Protein AF-A0A099T3E1-F1 (afdb_monomer)

Secondary structure (DSSP, 8-state):
-HHHHHHHHHHHHHHHHHHHHHHHHHSSEEHHHHHHHHHHHSTT-TT-SHHHHHHHHHHHHHTTSEEEEEHHHHGGGT-----TT-EEEEETTHHHHHHHHHHHHTTTTSS-HHHHHHHHHHHHHTTTT----HHHHHHHHHGGG-S-HHHHHHHHHHHHIIIIIT----S-HHHHHHHHHHHHHHS-S--STT--HHHHHHHHHHHTT-THHHHHHHHHHHH-S-GGGGHHHHSSTTTHHHHHHTHHHHHHHHHHHHHTT-HHHHHHHHHHHHHHHHHHHHHHHS--------

pLDDT: mean 88.58, std 13.16, range [30.31, 98.56]

Sequence (294 aa):
MSTKKSIRKEEIIEFDNEVVDYVSEKGFVRKGKLIDYLYETHPKDSGYSKPNVEKKISKLIQRGILTTLKFEELEAYGIEETDRRSSYILPKDFSGIKNHIDFIFEGLETDNINMQKRVLDEINLYKTKYSLTPNQLDVLIQFLNSKDDELTVNILRVIYRHLINKNIKPKNEKEFLDKLRRLLKEYPHPVEKGSPIRSYIIWLLGFYNDEAVIDRLIEDAKDLDLLISVFDDYSYEFTAKLIEDHRTELFGLENELIAEGKLQNSGLIAEIRKKALTNLEKTKEDGSWSYRPE

Mean predicted aligned error: 6.74 Å

Structure (mmCIF, N/CA/C/O backbone):
data_AF-A0A099T3E1-F1
#
_entry.id   AF-A0A099T3E1-F1
#
loop_
_atom_site.group_PDB
_atom_site.id
_atom_site.type_symbol
_atom_site.label_atom_id
_atom_site.label_alt_id
_atom_site.label_comp_id
_atom_site.label_asym_id
_atom_site.label_entity_id
_atom_site.label_seq_id
_atom_site.pdbx_PDB_ins_code
_atom_site.Cartn_x
_atom_site.Cartn_y
_atom_site.Cartn_z
_atom_site.occupancy
_atom_site.B_iso_or_equiv
_atom_site.auth_seq_id
_atom_site.auth_comp_id
_atom_site.auth_asym_id
_atom_site.auth_atom_id
_atom_site.pdbx_PDB_model_num
ATOM 1 N N . MET A 1 1 ? -0.165 9.580 50.575 1.00 51.03 1 MET A N 1
ATOM 2 C CA . MET A 1 1 ? -1.381 9.177 49.821 1.00 51.03 1 MET A CA 1
ATOM 3 C C . MET A 1 1 ? -1.590 9.938 48.503 1.00 51.03 1 MET A C 1
ATOM 5 O O . MET A 1 1 ? -2.243 9.383 47.631 1.00 51.03 1 MET A O 1
ATOM 9 N N . SER A 1 2 ? -1.021 11.140 48.309 1.00 56.22 2 SER A N 1
ATOM 10 C CA . SER A 1 2 ? -1.181 11.933 47.070 1.00 56.22 2 SER A CA 1
ATOM 11 C C . SER A 1 2 ? -0.424 11.363 45.851 1.00 56.22 2 SER A C 1
ATOM 13 O O . SER A 1 2 ? -0.979 11.247 44.763 1.00 56.22 2 SER A O 1
ATOM 15 N N . THR A 1 3 ? 0.804 10.872 46.047 1.00 52.16 3 THR A N 1
ATOM 16 C CA . THR A 1 3 ? 1.712 10.448 44.961 1.00 52.16 3 THR A CA 1
ATOM 17 C C . THR A 1 3 ? 1.227 9.214 44.190 1.00 52.16 3 THR A C 1
ATOM 19 O O . THR A 1 3 ? 1.222 9.215 42.966 1.00 52.16 3 THR A O 1
ATOM 22 N N . LYS A 1 4 ? 0.702 8.187 44.881 1.00 53.53 4 LYS A N 1
ATOM 23 C CA . LYS A 1 4 ? 0.139 6.982 44.230 1.00 53.53 4 LYS A CA 1
ATOM 24 C C . LYS A 1 4 ? -1.103 7.275 43.380 1.00 53.53 4 LYS A C 1
ATOM 26 O O . LYS A 1 4 ? -1.401 6.525 42.458 1.00 53.53 4 LYS A O 1
ATOM 31 N N . LYS A 1 5 ? -1.851 8.337 43.702 1.00 54.78 5 LYS A N 1
ATOM 32 C CA . LYS A 1 5 ? -3.045 8.737 42.947 1.00 54.78 5 LYS A CA 1
ATOM 33 C C . LYS A 1 5 ? -2.675 9.513 41.676 1.00 54.78 5 LYS A C 1
ATOM 35 O O . LYS A 1 5 ? -3.404 9.393 40.700 1.00 54.78 5 LYS A O 1
ATOM 40 N N . SER A 1 6 ? -1.558 10.251 41.691 1.00 56.66 6 SER A N 1
ATOM 41 C CA . SER A 1 6 ? -1.004 10.932 40.507 1.00 56.66 6 SER A CA 1
ATOM 42 C C . SER A 1 6 ? -0.449 9.928 39.499 1.00 56.66 6 SER A C 1
ATOM 44 O O . SER A 1 6 ? -0.925 9.896 38.372 1.00 56.66 6 SER A O 1
ATOM 46 N N . ILE A 1 7 ? 0.424 9.018 39.952 1.00 62.78 7 ILE A N 1
ATOM 47 C CA . ILE A 1 7 ? 1.056 7.987 39.105 1.00 62.78 7 ILE A CA 1
ATOM 48 C C . ILE A 1 7 ? -0.006 7.125 38.410 1.00 62.78 7 ILE A C 1
ATOM 50 O O . ILE A 1 7 ? -0.013 6.975 37.197 1.00 62.78 7 ILE A O 1
ATOM 54 N N . ARG A 1 8 ? -1.012 6.657 39.162 1.00 65.06 8 ARG A N 1
ATOM 55 C CA . ARG A 1 8 ? -2.106 5.853 38.597 1.00 65.06 8 ARG A CA 1
ATOM 56 C C . ARG A 1 8 ? -2.975 6.624 37.596 1.00 65.06 8 ARG A C 1
ATOM 58 O O . ARG A 1 8 ? -3.653 6.007 36.785 1.00 65.06 8 ARG A O 1
ATOM 65 N N . LYS A 1 9 ? -3.046 7.955 37.696 1.00 57.12 9 LYS A N 1
ATOM 66 C CA . LYS A 1 9 ? -3.799 8.790 36.751 1.00 57.12 9 LYS A CA 1
ATOM 67 C C . LYS A 1 9 ? -3.004 8.986 35.459 1.00 57.12 9 LYS A C 1
ATOM 69 O O . LYS A 1 9 ? -3.609 8.930 34.397 1.00 57.12 9 LYS A O 1
ATOM 74 N N . GLU A 1 10 ? -1.690 9.169 35.561 1.00 64.94 10 GLU A N 1
ATOM 75 C CA . GLU A 1 10 ? -0.767 9.246 34.421 1.00 64.94 10 GLU A CA 1
ATOM 76 C C . GLU A 1 10 ? -0.754 7.933 33.624 1.00 64.94 10 GLU A C 1
ATOM 78 O O . GLU A 1 10 ? -1.049 7.969 32.436 1.00 64.94 10 GLU A O 1
ATOM 83 N N . GLU A 1 11 ? -0.608 6.776 34.281 1.00 70.00 11 GLU A N 1
ATOM 84 C CA . GLU A 1 11 ? -0.666 5.446 33.633 1.00 70.00 11 GLU A CA 1
ATOM 85 C C . GLU A 1 11 ? -1.998 5.175 32.900 1.00 70.00 11 GLU A C 1
ATOM 87 O O . GLU A 1 11 ? -2.062 4.420 31.930 1.00 70.00 11 GLU A O 1
ATOM 92 N N . ILE A 1 12 ? -3.108 5.746 33.386 1.00 70.69 12 ILE A N 1
ATOM 93 C CA . ILE A 1 12 ? -4.415 5.628 32.720 1.00 70.69 12 ILE A CA 1
ATOM 94 C C . ILE A 1 12 ? -4.463 6.511 31.473 1.00 70.69 12 ILE A C 1
ATOM 96 O O . ILE A 1 12 ? -4.990 6.074 30.456 1.00 70.69 12 ILE A O 1
ATOM 100 N N . ILE A 1 13 ? -3.943 7.737 31.556 1.00 71.94 13 ILE A N 1
ATOM 101 C CA . ILE A 1 13 ? -3.901 8.666 30.420 1.00 71.94 13 ILE A CA 1
ATOM 102 C C . ILE A 1 13 ? -3.000 8.106 29.317 1.00 71.94 13 ILE A C 1
ATOM 104 O O . ILE A 1 13 ? -3.366 8.178 28.150 1.00 71.94 13 ILE A O 1
ATOM 108 N N . GLU A 1 14 ? -1.871 7.506 29.686 1.00 84.12 14 GLU A N 1
ATOM 109 C CA . GLU A 1 14 ? -0.942 6.877 28.749 1.00 84.12 14 GLU A CA 1
ATOM 110 C C . GLU A 1 14 ? -1.593 5.708 27.997 1.00 84.12 14 GLU A C 1
ATOM 112 O O . GLU A 1 14 ? -1.626 5.728 26.771 1.00 84.12 14 GLU A O 1
ATOM 117 N N . PHE A 1 15 ? -2.234 4.772 28.713 1.00 87.31 15 PHE A N 1
ATOM 118 C CA . PHE A 1 15 ? -2.980 3.675 28.083 1.00 87.31 15 PHE A CA 1
ATOM 119 C C . PHE A 1 15 ? -4.112 4.179 27.178 1.00 87.31 15 PHE A C 1
ATOM 121 O O . PHE A 1 15 ? -4.309 3.675 26.076 1.00 87.31 15 PHE A O 1
ATOM 128 N N . ASP A 1 16 ? -4.907 5.141 27.659 1.00 89.69 16 ASP A N 1
ATOM 129 C CA . ASP A 1 16 ? -6.040 5.666 26.897 1.00 89.69 16 ASP A CA 1
ATOM 130 C C . ASP A 1 16 ? -5.562 6.300 25.578 1.00 89.69 16 ASP A C 1
ATOM 132 O O . ASP A 1 16 ? -6.172 6.054 24.536 1.00 89.69 16 ASP A O 1
ATOM 136 N N . ASN A 1 17 ? -4.471 7.075 25.619 1.00 88.88 17 ASN A N 1
ATOM 137 C CA . ASN A 1 17 ? -3.879 7.704 24.439 1.00 88.88 17 ASN A CA 1
ATOM 138 C C . ASN A 1 17 ? -3.310 6.660 23.475 1.00 88.88 17 ASN A C 1
ATOM 140 O O . ASN A 1 17 ? -3.641 6.700 22.297 1.00 88.88 17 ASN A O 1
ATOM 144 N N . GLU A 1 18 ? -2.543 5.688 23.975 1.00 90.31 18 GLU A N 1
ATOM 145 C CA . GLU A 1 18 ? -1.960 4.614 23.164 1.00 90.31 18 GLU A CA 1
ATOM 146 C C . GLU A 1 18 ? -3.035 3.859 22.366 1.00 90.31 18 GLU A C 1
ATOM 148 O O . GLU A 1 18 ? -2.910 3.663 21.157 1.00 90.31 18 G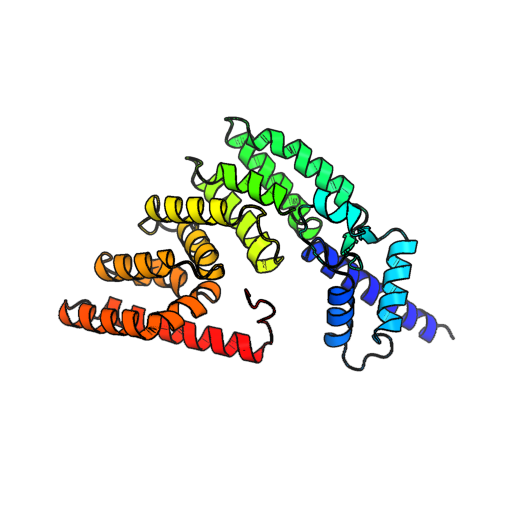LU A O 1
ATOM 153 N N . VAL A 1 19 ? -4.138 3.483 23.023 1.00 90.56 19 VAL A N 1
ATOM 154 C CA . VAL A 1 19 ? -5.246 2.785 22.359 1.00 90.56 19 VAL A CA 1
ATOM 155 C C . VAL A 1 19 ? -5.916 3.667 21.310 1.00 90.56 19 VAL A C 1
ATOM 157 O O . VAL A 1 19 ? -6.244 3.184 20.225 1.00 90.56 19 VAL A O 1
ATOM 160 N N . VAL A 1 20 ? -6.162 4.941 21.626 1.00 89.56 20 VAL A N 1
ATOM 161 C CA . VAL A 1 20 ? -6.807 5.874 20.693 1.00 89.56 20 VAL A CA 1
ATOM 162 C C . VAL A 1 20 ? -5.920 6.132 19.483 1.00 89.56 20 VAL A C 1
ATOM 164 O O . VAL A 1 20 ? -6.431 6.089 18.364 1.00 89.56 20 VAL A O 1
ATOM 167 N N . ASP A 1 21 ? -4.625 6.348 19.686 1.00 87.69 21 ASP A N 1
ATOM 168 C CA . ASP A 1 21 ? -3.662 6.599 18.618 1.00 87.69 21 ASP A CA 1
ATOM 169 C C . ASP A 1 21 ? -3.537 5.371 17.717 1.00 87.69 21 ASP A C 1
ATOM 171 O O . ASP A 1 21 ? -3.723 5.483 16.505 1.00 87.69 21 ASP A O 1
ATOM 175 N N . TYR A 1 22 ? -3.371 4.180 18.303 1.00 89.25 22 TYR A N 1
ATOM 176 C CA . TYR A 1 22 ? -3.298 2.928 17.550 1.00 89.25 22 TYR A CA 1
ATOM 177 C C . TYR A 1 22 ? -4.555 2.690 16.704 1.00 89.25 22 TYR A C 1
ATOM 179 O O . TYR A 1 22 ? -4.481 2.390 15.510 1.00 89.25 22 TYR A O 1
ATOM 187 N N . VAL A 1 23 ? -5.738 2.832 17.309 1.00 90.62 23 VAL A N 1
ATOM 188 C CA . VAL A 1 23 ? -7.010 2.612 16.611 1.00 90.62 23 VAL A CA 1
ATOM 189 C C . VAL A 1 23 ? -7.252 3.691 15.550 1.00 90.62 23 VAL A C 1
ATOM 191 O O . VAL A 1 23 ? -7.749 3.368 14.475 1.00 90.62 23 VAL A O 1
ATOM 194 N N . SER A 1 24 ? -6.879 4.948 15.799 1.00 86.12 24 SER A N 1
ATOM 195 C CA . SER A 1 24 ? -7.033 6.044 14.826 1.00 86.12 24 SER A CA 1
ATOM 196 C C . SER A 1 24 ? -6.079 5.901 13.641 1.00 86.12 24 SER A C 1
ATOM 198 O O . SER A 1 24 ? -6.463 6.159 12.500 1.00 86.12 24 SER A O 1
ATOM 200 N N . GLU A 1 25 ? -4.854 5.438 13.892 1.00 83.81 25 GLU A N 1
ATOM 201 C CA . GLU A 1 25 ? -3.862 5.178 12.856 1.00 83.81 25 GLU A CA 1
ATOM 202 C C . GLU A 1 25 ? -4.285 4.003 11.967 1.00 83.81 25 GLU A C 1
ATOM 204 O O . GLU A 1 25 ? -4.283 4.121 10.739 1.00 83.81 25 GLU A O 1
ATOM 209 N N . LYS A 1 26 ? -4.706 2.886 12.573 1.00 84.75 26 LYS A N 1
ATOM 210 C CA . LYS A 1 26 ? -5.125 1.676 11.848 1.00 84.75 26 LYS A CA 1
ATOM 211 C C . LYS A 1 26 ? -6.553 1.761 11.297 1.00 84.75 26 LYS A C 1
ATOM 213 O O . LYS A 1 26 ? -6.887 1.049 10.359 1.00 84.75 26 LYS A O 1
ATOM 218 N N . GLY A 1 27 ? -7.389 2.673 11.796 1.00 82.69 27 GLY A N 1
ATOM 219 C CA . GLY A 1 27 ? -8.772 2.895 11.358 1.00 82.69 27 GLY A CA 1
ATOM 220 C C . GLY A 1 27 ? -9.798 2.046 12.102 1.00 82.69 27 GLY A C 1
ATOM 221 O O . GLY A 1 27 ? -10.546 2.553 12.936 1.00 82.69 27 GLY A O 1
ATOM 222 N N . PHE A 1 28 ? -9.851 0.754 11.780 1.00 87.50 28 PHE A N 1
ATOM 223 C CA . PHE A 1 28 ? -10.711 -0.221 12.450 1.00 87.50 28 PHE A CA 1
ATOM 224 C C . PHE A 1 28 ? -9.912 -1.487 12.746 1.00 87.50 28 PHE A C 1
ATOM 226 O O . PHE A 1 28 ? -9.241 -2.044 11.881 1.00 87.50 28 PHE A O 1
ATOM 233 N N . VAL A 1 29 ? -9.975 -1.956 13.990 1.00 90.38 29 VAL A N 1
ATOM 234 C CA . VAL A 1 29 ? -9.128 -3.060 14.459 1.00 90.38 29 VAL A CA 1
ATOM 235 C C . VAL A 1 29 ? -9.989 -4.134 15.094 1.00 90.38 29 VAL A C 1
ATOM 237 O O . VAL A 1 29 ? -10.803 -3.844 15.970 1.00 90.38 29 VAL A O 1
ATOM 240 N N . ARG A 1 30 ? -9.781 -5.399 14.711 1.00 92.00 30 ARG A N 1
ATOM 241 C CA . ARG A 1 30 ? -10.410 -6.533 15.398 1.00 92.00 30 ARG A CA 1
ATOM 242 C C . ARG A 1 30 ? -10.010 -6.509 16.874 1.00 92.00 30 ARG A C 1
ATOM 244 O O . ARG A 1 30 ? -8.823 -6.525 17.192 1.00 92.00 30 ARG A O 1
ATOM 251 N N . LYS A 1 31 ? -10.989 -6.526 17.783 1.00 91.81 31 LYS A N 1
ATOM 252 C CA . LYS A 1 31 ? -10.771 -6.379 19.233 1.00 91.81 31 LYS A CA 1
ATOM 253 C C . LYS A 1 31 ? -9.710 -7.340 19.777 1.00 91.81 31 LYS A C 1
ATOM 255 O O . LYS A 1 31 ? -8.883 -6.931 20.583 1.00 91.81 31 LYS A O 1
ATOM 260 N N . GLY A 1 32 ? -9.716 -8.593 19.316 1.00 89.12 32 GLY A N 1
ATOM 261 C CA . GLY A 1 32 ? -8.706 -9.590 19.691 1.00 89.12 32 GLY A CA 1
ATOM 262 C C . GLY A 1 32 ? -7.283 -9.154 19.332 1.00 89.12 32 GLY A C 1
ATOM 263 O O . GLY A 1 32 ? -6.427 -9.137 20.207 1.00 89.12 32 GLY A O 1
ATOM 264 N N . LYS A 1 33 ? -7.067 -8.683 18.094 1.00 90.06 33 LYS A N 1
ATOM 265 C CA . LYS A 1 33 ? -5.757 -8.201 17.629 1.00 90.06 33 LYS A CA 1
ATOM 266 C C . LYS A 1 33 ? -5.263 -6.992 18.422 1.00 90.06 33 LYS A C 1
ATOM 268 O O . LYS A 1 33 ? -4.086 -6.930 18.742 1.00 90.06 33 LYS A O 1
ATOM 273 N N . LEU A 1 34 ? -6.153 -6.061 18.775 1.00 91.50 34 LEU A N 1
ATOM 274 C CA . LEU A 1 34 ? -5.792 -4.926 19.631 1.00 91.50 34 LEU A CA 1
ATOM 275 C C . LEU A 1 34 ? -5.338 -5.389 21.024 1.00 91.50 34 LEU A C 1
ATOM 277 O O . LEU A 1 34 ? -4.365 -4.873 21.561 1.00 91.50 34 LEU A O 1
ATOM 281 N N . ILE A 1 35 ? -6.042 -6.359 21.615 1.00 90.62 35 ILE A N 1
ATOM 282 C CA . ILE A 1 35 ? -5.680 -6.909 22.927 1.00 90.62 35 ILE A CA 1
ATOM 283 C C . ILE A 1 35 ? -4.329 -7.623 22.862 1.00 90.62 35 ILE A C 1
ATOM 285 O O . ILE A 1 35 ? -3.517 -7.442 23.767 1.00 90.62 35 ILE A O 1
ATOM 289 N N . ASP A 1 36 ? -4.105 -8.426 21.822 1.00 89.44 36 ASP A N 1
ATOM 290 C CA . ASP A 1 36 ? -2.849 -9.148 21.626 1.00 89.44 36 ASP A CA 1
ATOM 291 C C . ASP A 1 36 ? -1.683 -8.170 21.422 1.00 89.44 36 ASP A C 1
ATOM 293 O O . ASP A 1 36 ? -0.698 -8.268 22.146 1.00 89.44 36 ASP A O 1
ATOM 297 N N . TYR A 1 37 ? -1.852 -7.148 20.573 1.00 89.88 37 TYR A N 1
ATOM 298 C CA . TYR A 1 37 ? -0.870 -6.075 20.380 1.00 89.88 37 TYR A CA 1
ATOM 299 C C . TYR A 1 37 ? -0.483 -5.396 21.704 1.00 89.88 37 TYR A C 1
ATOM 301 O O . TYR A 1 37 ? 0.689 -5.360 22.061 1.00 89.88 37 TYR A O 1
ATOM 309 N N . LEU A 1 38 ? -1.460 -4.915 22.482 1.00 89.44 38 LEU A N 1
ATOM 310 C CA . LEU A 1 38 ? -1.181 -4.228 23.752 1.00 89.44 38 LEU A CA 1
ATOM 311 C C . LEU A 1 38 ? -0.521 -5.156 24.785 1.00 89.44 38 LEU A C 1
ATOM 313 O O . LEU A 1 38 ? 0.263 -4.704 25.615 1.00 89.44 38 LEU A O 1
ATOM 317 N N . TYR A 1 39 ? -0.850 -6.451 24.766 1.00 85.50 39 TYR A N 1
ATOM 318 C CA . TYR A 1 39 ? -0.234 -7.444 25.648 1.00 85.50 39 TYR A CA 1
ATOM 319 C C . TYR A 1 39 ? 1.227 -7.726 25.267 1.00 85.50 39 TYR A C 1
ATOM 321 O O . TYR A 1 39 ? 2.074 -7.856 26.151 1.00 85.50 39 TYR A O 1
ATOM 329 N N . GLU A 1 40 ? 1.514 -7.823 23.970 1.00 85.88 40 GLU A N 1
ATOM 330 C CA . GLU A 1 40 ? 2.841 -8.128 23.430 1.00 85.88 40 GLU A CA 1
ATOM 331 C C . GLU A 1 40 ? 3.794 -6.929 23.484 1.00 85.88 40 GLU A C 1
ATOM 333 O O . GLU A 1 40 ? 4.975 -7.128 23.766 1.00 85.88 40 GLU A O 1
ATOM 338 N N . THR A 1 41 ? 3.294 -5.703 23.287 1.00 85.44 41 THR A N 1
ATOM 339 C CA . THR A 1 41 ? 4.085 -4.457 23.361 1.00 85.44 41 THR A CA 1
ATOM 340 C C . THR A 1 41 ? 4.501 -4.109 24.794 1.00 85.44 41 THR A C 1
ATOM 342 O O . THR A 1 41 ? 5.563 -3.526 25.005 1.00 85.44 41 THR A O 1
ATOM 345 N N . HIS A 1 42 ? 3.725 -4.537 25.796 1.00 83.75 42 HIS A N 1
ATOM 346 C CA . HIS A 1 42 ? 3.986 -4.273 27.217 1.00 83.75 42 HIS A CA 1
ATOM 347 C C . HIS A 1 42 ? 4.263 -5.556 28.024 1.00 83.75 42 HIS A C 1
ATOM 349 O O . HIS A 1 42 ? 3.583 -5.843 29.026 1.00 83.75 42 HIS A O 1
ATOM 355 N N . PRO A 1 43 ? 5.266 -6.372 27.634 1.00 70.88 43 PRO A N 1
ATOM 356 C CA . PRO A 1 43 ? 5.531 -7.622 28.312 1.00 70.88 43 PRO A CA 1
ATOM 357 C C . PRO A 1 43 ? 6.117 -7.308 29.690 1.00 70.88 43 PRO A C 1
ATOM 359 O O . PRO A 1 43 ? 7.208 -6.755 29.802 1.00 70.88 43 PRO A O 1
ATOM 362 N N . LYS A 1 44 ? 5.419 -7.756 30.743 1.00 71.06 44 LYS A N 1
ATOM 363 C CA . LYS A 1 44 ? 5.769 -7.602 32.175 1.00 71.06 44 LYS A CA 1
ATOM 364 C C . LYS A 1 44 ? 5.289 -6.307 32.843 1.00 71.06 44 LYS A C 1
ATOM 366 O O . LYS A 1 44 ? 5.503 -6.177 34.049 1.00 71.06 44 LYS A O 1
ATOM 371 N N . ASP A 1 45 ? 4.557 -5.432 32.151 1.00 77.00 45 ASP A N 1
ATOM 372 C CA . ASP A 1 45 ? 3.931 -4.283 32.813 1.00 77.00 45 ASP A CA 1
ATOM 373 C C . ASP A 1 45 ? 2.721 -4.707 33.651 1.00 77.00 45 ASP A C 1
ATOM 375 O O . ASP A 1 45 ? 1.760 -5.343 33.189 1.00 77.00 45 ASP A O 1
ATOM 379 N N . SER A 1 46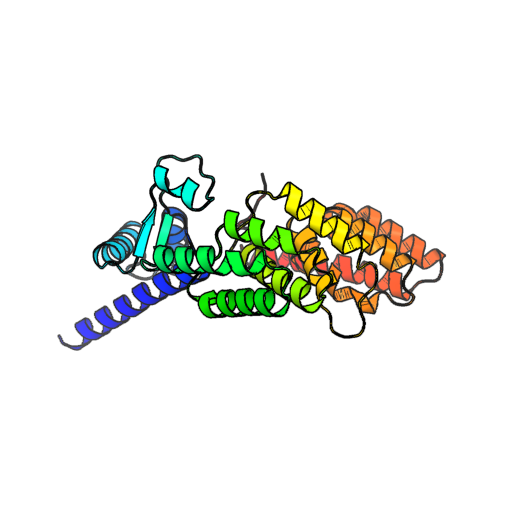 ? 2.749 -4.330 34.932 1.00 67.12 46 SER A N 1
ATOM 380 C CA . SER A 1 46 ? 1.666 -4.610 35.869 1.00 67.12 46 SER A CA 1
ATOM 381 C C . SER A 1 46 ? 0.402 -3.846 35.464 1.00 67.12 46 SER A C 1
ATOM 383 O O . SER A 1 46 ? 0.216 -2.689 35.821 1.00 67.12 46 SER A O 1
ATOM 385 N N . GLY A 1 47 ? -0.491 -4.498 34.719 1.00 73.25 47 GLY A N 1
ATOM 386 C CA . GLY A 1 47 ? -1.738 -3.884 34.247 1.00 73.25 47 GLY A CA 1
ATOM 387 C C . GLY A 1 47 ? -2.116 -4.209 32.805 1.00 73.25 47 GLY A C 1
ATOM 388 O O . GLY A 1 47 ? -3.245 -3.902 32.422 1.00 73.25 47 GLY A O 1
ATOM 389 N N . TYR A 1 48 ? -1.229 -4.870 32.055 1.00 83.94 48 TYR A N 1
ATOM 390 C CA . TYR A 1 48 ? -1.428 -5.229 30.646 1.00 83.94 48 TYR A CA 1
ATOM 391 C C . TYR A 1 48 ? -1.781 -6.708 30.419 1.00 83.94 48 TYR A C 1
ATOM 393 O O . TYR A 1 48 ? -1.716 -7.203 29.304 1.00 83.94 48 TYR A O 1
ATOM 401 N N . SER A 1 49 ? -2.239 -7.440 31.444 1.00 85.31 49 SER A N 1
ATOM 402 C CA . SER A 1 49 ? -2.817 -8.776 31.219 1.00 85.31 49 SER A CA 1
ATOM 403 C C . SER A 1 49 ? -4.074 -8.693 30.340 1.00 85.31 49 SER A C 1
ATOM 405 O O . SER A 1 49 ? -4.848 -7.742 30.470 1.00 85.31 49 SER A O 1
ATOM 407 N N . LYS A 1 50 ? -4.333 -9.713 29.505 1.00 86.81 50 LYS A N 1
ATOM 408 C CA . LYS A 1 50 ? -5.497 -9.736 28.591 1.00 86.81 50 LYS A CA 1
ATOM 409 C C . LYS A 1 50 ? -6.825 -9.311 29.251 1.00 86.81 50 LYS A C 1
ATOM 411 O O . LYS A 1 50 ? -7.476 -8.413 28.716 1.00 86.81 50 LYS A O 1
ATOM 416 N N . PRO A 1 51 ? -7.211 -9.826 30.443 1.00 89.25 51 PRO A N 1
ATOM 417 C CA . PRO A 1 51 ? -8.451 -9.401 31.103 1.00 89.25 51 PRO A CA 1
ATOM 418 C C . PRO A 1 51 ? -8.448 -7.926 31.533 1.00 89.25 51 PRO A C 1
ATOM 420 O O . PRO A 1 51 ? -9.487 -7.264 31.522 1.00 89.25 51 PRO A O 1
ATOM 423 N N . ASN A 1 52 ? -7.289 -7.392 31.930 1.00 88.94 52 ASN A N 1
ATOM 424 C CA . ASN A 1 52 ? -7.165 -5.993 32.329 1.00 88.94 52 ASN A CA 1
ATOM 425 C C . ASN A 1 52 ? -7.240 -5.058 31.120 1.00 88.94 52 ASN A C 1
ATOM 427 O O . ASN A 1 52 ? -7.965 -4.065 31.186 1.00 88.94 52 ASN A O 1
ATOM 431 N N . VAL A 1 53 ? -6.550 -5.394 30.026 1.00 90.56 53 VAL A N 1
ATOM 432 C CA . VAL A 1 53 ? -6.622 -4.660 28.754 1.00 90.56 53 VAL A CA 1
ATOM 433 C C . VAL A 1 53 ? -8.063 -4.625 28.257 1.00 90.56 53 VAL A C 1
ATOM 435 O O . VAL A 1 53 ? -8.608 -3.550 28.015 1.00 90.56 53 VAL A O 1
ATOM 438 N N . GLU A 1 54 ? -8.736 -5.776 28.225 1.00 91.69 54 GLU A N 1
ATOM 439 C CA . GLU A 1 54 ? -10.137 -5.860 27.815 1.00 91.69 54 GLU A CA 1
ATOM 440 C C . GLU A 1 54 ? -11.056 -4.986 28.684 1.00 91.69 54 GLU A C 1
ATOM 442 O O . GLU A 1 54 ? -11.927 -4.273 28.172 1.00 91.69 54 GLU A O 1
ATOM 447 N N . LYS A 1 55 ? -10.843 -4.983 30.005 1.00 91.12 55 LYS A N 1
ATOM 448 C CA . LYS A 1 55 ? -11.596 -4.131 30.930 1.00 91.12 55 LYS A CA 1
ATOM 449 C C . LYS A 1 55 ? -11.333 -2.643 30.691 1.00 91.12 55 LYS A C 1
ATOM 451 O O . LYS A 1 55 ? -12.267 -1.849 30.801 1.00 91.12 55 LYS A O 1
ATOM 456 N N . LYS A 1 56 ? -10.092 -2.243 30.397 1.00 92.56 56 LYS A N 1
ATOM 457 C CA . LYS A 1 56 ? -9.748 -0.845 30.092 1.00 92.56 56 LYS A CA 1
ATOM 458 C C . LYS A 1 56 ? -10.356 -0.400 28.754 1.00 92.56 56 LYS A C 1
ATOM 460 O O . LYS A 1 56 ? -11.024 0.628 28.726 1.00 92.56 56 LYS A O 1
ATOM 465 N N . ILE A 1 57 ? -10.260 -1.217 27.702 1.00 93.50 57 ILE A N 1
ATOM 466 C CA . ILE A 1 57 ? -10.933 -0.978 26.412 1.00 93.50 57 ILE A CA 1
ATOM 467 C C . ILE A 1 57 ? -12.447 -0.825 26.609 1.00 93.50 57 ILE A C 1
ATOM 469 O O . ILE A 1 57 ? -13.058 0.120 26.116 1.00 93.50 57 ILE A O 1
ATOM 473 N N . SER A 1 58 ? -13.063 -1.705 27.402 1.00 93.44 58 SER A N 1
ATOM 474 C CA . SER A 1 58 ? -14.499 -1.626 27.701 1.00 93.44 58 SER A CA 1
ATOM 475 C C . SER A 1 58 ? -14.883 -0.305 28.381 1.00 93.44 58 SER A C 1
ATOM 477 O O . SER A 1 58 ? -15.951 0.237 28.108 1.00 93.44 58 SER A O 1
ATOM 479 N N . LYS A 1 59 ? -14.010 0.262 29.228 1.00 93.75 59 LYS A N 1
ATOM 480 C CA . LYS A 1 59 ? -14.226 1.592 29.822 1.00 93.75 59 LYS A CA 1
ATOM 481 C C . LYS A 1 59 ? -14.130 2.717 28.795 1.00 93.75 59 LYS A C 1
ATOM 483 O O . LYS A 1 59 ? -14.887 3.675 28.907 1.00 93.75 59 LYS A O 1
ATOM 488 N N . LEU A 1 60 ? -13.227 2.624 27.818 1.00 94.19 60 LEU A N 1
ATOM 489 C CA . LEU A 1 60 ? -13.134 3.597 26.723 1.00 94.19 60 LEU A CA 1
ATOM 490 C C . LEU A 1 60 ? -14.408 3.593 25.868 1.00 94.19 60 LEU A C 1
ATOM 492 O O . LEU A 1 60 ? -14.911 4.659 25.514 1.00 94.19 60 LEU A O 1
ATOM 496 N N . ILE A 1 61 ? -14.979 2.409 25.624 1.00 94.19 61 ILE A N 1
ATOM 497 C CA . ILE A 1 61 ? -16.275 2.257 24.949 1.00 94.19 61 ILE A CA 1
ATOM 498 C C . ILE A 1 61 ? -17.404 2.860 25.797 1.00 94.19 61 ILE A C 1
ATOM 500 O O . ILE A 1 61 ? -18.180 3.672 25.307 1.00 94.19 61 ILE A O 1
ATOM 504 N N . GLN A 1 62 ? -17.466 2.544 27.097 1.00 93.88 62 GLN A N 1
ATOM 505 C CA . GLN A 1 62 ? -18.471 3.108 28.015 1.00 93.88 62 GLN A CA 1
ATOM 506 C C . GLN A 1 62 ? -18.397 4.638 28.126 1.00 93.88 62 GLN A C 1
ATOM 508 O O . GLN A 1 62 ? -19.421 5.296 28.288 1.00 93.88 62 GLN A O 1
ATOM 513 N N . ARG A 1 63 ? -17.193 5.213 28.032 1.00 93.06 63 ARG A N 1
ATOM 514 C CA . ARG A 1 63 ? -16.970 6.668 28.001 1.00 93.06 63 ARG A CA 1
ATOM 515 C C . ARG A 1 63 ? -17.329 7.303 26.656 1.00 93.06 63 ARG A C 1
ATOM 517 O O . ARG A 1 63 ? -17.322 8.526 26.561 1.00 93.06 63 ARG A O 1
ATOM 524 N N . GLY A 1 64 ? -17.614 6.502 25.630 1.00 91.75 64 GLY A N 1
ATOM 525 C CA . GLY A 1 64 ? -17.854 6.981 24.276 1.00 91.75 64 GLY A CA 1
ATOM 526 C C . GLY A 1 64 ? -16.610 7.598 23.641 1.00 91.75 64 GLY A C 1
ATOM 527 O O . GLY A 1 64 ? -16.732 8.573 22.917 1.00 91.75 64 GLY A O 1
ATOM 528 N N . ILE A 1 65 ? -15.417 7.088 23.942 1.00 92.38 65 ILE A N 1
ATOM 529 C CA . ILE A 1 65 ? -14.192 7.452 23.210 1.00 92.38 65 ILE A CA 1
ATOM 530 C C . ILE A 1 65 ? -14.041 6.531 21.995 1.00 92.38 65 ILE A C 1
ATOM 532 O O . ILE A 1 65 ? -13.733 6.973 20.890 1.00 92.38 65 ILE A O 1
ATOM 536 N N . LEU A 1 66 ? -14.335 5.248 22.202 1.00 94.19 66 LEU A N 1
ATOM 537 C CA . LEU A 1 66 ? -14.355 4.217 21.175 1.00 94.19 66 LEU A CA 1
ATOM 538 C C . LEU A 1 66 ? -15.782 3.715 20.972 1.00 94.19 66 LEU A C 1
ATOM 540 O O . LEU A 1 66 ? -16.627 3.825 21.862 1.00 94.19 66 LEU A O 1
ATOM 544 N N . THR A 1 67 ? -16.028 3.107 19.822 1.00 94.00 67 THR A N 1
ATOM 545 C CA . THR A 1 67 ? -17.231 2.319 19.562 1.00 94.00 67 THR A CA 1
ATOM 546 C C . THR A 1 67 ? -16.850 0.926 19.071 1.00 94.00 67 THR A C 1
ATOM 548 O O . THR A 1 67 ? -15.687 0.648 18.768 1.00 94.00 67 THR A O 1
ATOM 551 N N . THR A 1 68 ? -17.820 0.018 19.066 1.00 94.19 68 THR A N 1
ATOM 552 C CA . THR A 1 68 ? -17.648 -1.359 18.607 1.00 94.19 68 THR A CA 1
ATOM 553 C C . THR A 1 68 ? -18.603 -1.633 17.461 1.00 94.19 68 THR A C 1
ATOM 555 O O . THR A 1 68 ? -19.796 -1.404 17.626 1.00 94.19 68 THR A O 1
ATOM 558 N N . LEU A 1 69 ? -18.083 -2.163 16.355 1.00 92.69 69 LEU A N 1
ATOM 559 C CA . LEU A 1 69 ? -18.892 -2.764 15.298 1.00 92.69 69 LEU A CA 1
ATOM 560 C C . LEU A 1 69 ? -19.046 -4.245 15.573 1.00 92.69 69 LEU A C 1
ATOM 562 O O . LEU A 1 69 ? -18.060 -4.958 15.812 1.00 92.69 69 LEU A O 1
ATOM 566 N N . LYS A 1 70 ? -20.292 -4.693 15.532 1.00 93.00 70 LYS A N 1
ATOM 567 C CA . LYS A 1 70 ? -20.637 -6.109 15.512 1.00 93.00 70 LYS A CA 1
ATOM 568 C C . LYS A 1 70 ? -20.603 -6.637 14.088 1.00 93.00 70 LYS A C 1
ATOM 570 O O . LYS A 1 70 ? -20.583 -5.865 13.132 1.00 93.00 70 LYS A O 1
ATOM 575 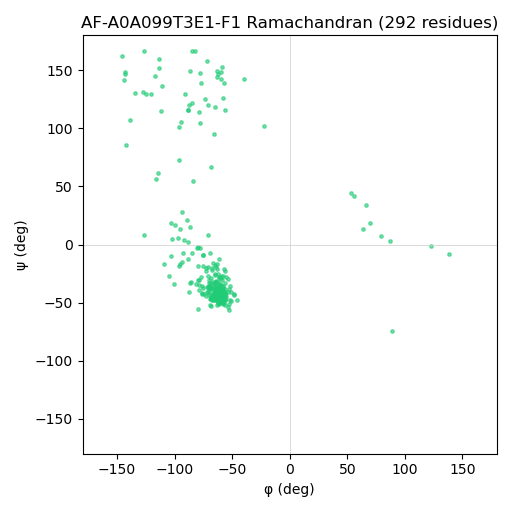N N . PHE A 1 71 ? -20.624 -7.960 13.973 1.00 90.31 71 PHE A N 1
ATOM 576 C CA . PHE A 1 71 ? -20.577 -8.677 12.706 1.00 90.31 71 PHE A CA 1
ATOM 577 C C . PHE A 1 71 ? -21.567 -8.135 11.665 1.00 90.31 71 PHE A C 1
ATOM 579 O O . PHE A 1 71 ? -21.202 -7.934 10.514 1.00 90.31 71 PHE A O 1
ATOM 586 N N . GLU A 1 72 ? -22.799 -7.837 12.081 1.00 90.62 72 GLU A N 1
ATOM 587 C CA . GLU A 1 72 ? -23.867 -7.366 11.195 1.00 90.62 72 GLU A CA 1
ATOM 588 C C . GLU A 1 72 ? -23.606 -5.966 10.616 1.00 90.62 72 GLU A C 1
ATOM 590 O O . GLU A 1 72 ? -24.193 -5.594 9.605 1.00 90.62 72 GLU A O 1
ATOM 595 N N . GLU A 1 73 ? -22.734 -5.182 11.249 1.00 90.81 73 GLU A N 1
ATOM 596 C CA . GLU A 1 73 ? -22.408 -3.815 10.839 1.00 90.81 73 GLU A CA 1
ATOM 597 C C . GLU A 1 73 ? -21.158 -3.764 9.948 1.00 90.81 73 GLU A C 1
ATOM 599 O O . GLU A 1 73 ? -20.935 -2.764 9.269 1.00 90.81 73 GLU A O 1
ATOM 604 N N . LEU A 1 74 ? -20.343 -4.828 9.927 1.00 89.75 74 LEU A N 1
ATOM 605 C CA . LEU A 1 74 ? -19.050 -4.868 9.230 1.00 89.75 74 LEU A CA 1
ATOM 606 C C . LEU A 1 74 ? -19.179 -4.656 7.718 1.00 89.75 74 LEU A C 1
ATOM 608 O O . LEU A 1 74 ? -18.359 -3.956 7.118 1.00 89.75 74 LEU A O 1
ATOM 612 N N . GLU A 1 75 ? -20.242 -5.189 7.114 1.00 88.88 75 GLU A N 1
ATOM 613 C CA . GLU A 1 75 ? -20.488 -5.086 5.673 1.00 88.88 75 GLU A CA 1
ATOM 614 C C . GLU A 1 75 ? -20.624 -3.626 5.208 1.00 88.88 75 GLU A C 1
ATOM 616 O O . GLU A 1 75 ? -20.070 -3.250 4.173 1.00 88.88 75 GLU A O 1
ATOM 621 N N . ALA A 1 76 ? -21.262 -2.763 6.010 1.00 87.62 76 ALA A N 1
ATOM 622 C CA . ALA A 1 76 ? -21.421 -1.335 5.705 1.00 87.62 76 ALA A CA 1
ATOM 623 C C . ALA A 1 76 ? -20.085 -0.566 5.680 1.00 87.62 76 ALA A C 1
ATOM 625 O O . ALA A 1 76 ? -19.997 0.535 5.129 1.00 87.62 76 ALA A O 1
ATOM 626 N N . TYR A 1 77 ? -19.040 -1.152 6.264 1.00 88.44 77 TYR A N 1
ATOM 627 C CA . TYR A 1 77 ? -17.673 -0.639 6.257 1.00 88.44 77 TYR A CA 1
ATOM 628 C C . TYR A 1 77 ? -16.777 -1.374 5.256 1.00 88.44 77 TYR A C 1
ATOM 630 O O . TYR A 1 77 ? -15.585 -1.091 5.212 1.00 88.44 77 TYR A O 1
ATOM 638 N N . GLY A 1 78 ? -17.323 -2.292 4.450 1.00 86.75 78 GLY A N 1
ATOM 639 C CA . GLY A 1 78 ? -16.563 -3.083 3.481 1.00 86.75 78 GLY A CA 1
ATOM 640 C C . GLY A 1 78 ? -15.633 -4.117 4.121 1.00 86.75 78 GLY A C 1
ATOM 641 O O . GLY A 1 78 ? -14.691 -4.556 3.472 1.00 86.75 78 GLY A O 1
ATOM 642 N N . ILE A 1 79 ? -15.860 -4.479 5.388 1.00 86.56 79 ILE A N 1
ATOM 643 C CA . ILE A 1 79 ? -15.040 -5.456 6.108 1.00 86.56 79 ILE A CA 1
ATOM 644 C C . ILE A 1 79 ? -15.616 -6.849 5.862 1.00 86.56 79 ILE A C 1
ATOM 646 O O . ILE A 1 79 ? -16.732 -7.150 6.288 1.00 86.56 79 ILE A O 1
ATOM 650 N N . GLU A 1 80 ? -14.837 -7.705 5.207 1.00 85.94 80 GLU A N 1
ATOM 651 C CA . GLU A 1 80 ? -15.165 -9.118 5.039 1.00 85.94 80 GLU A CA 1
ATOM 652 C C . GLU A 1 80 ? -14.648 -9.919 6.237 1.00 85.94 80 GLU A C 1
ATOM 654 O O . GLU A 1 80 ? -13.458 -9.925 6.550 1.00 85.94 80 GLU A O 1
ATOM 659 N N . GLU A 1 81 ? -15.560 -10.582 6.940 1.00 88.06 81 GLU A N 1
ATOM 660 C CA . GLU A 1 81 ? -15.253 -11.394 8.111 1.00 88.06 81 GLU A CA 1
ATOM 661 C C . GLU A 1 81 ? -16.180 -12.610 8.118 1.00 88.06 81 GLU A C 1
ATOM 663 O O . GLU A 1 81 ? -17.349 -12.534 7.736 1.00 88.06 81 GLU A O 1
ATOM 668 N N . THR A 1 82 ? -15.644 -13.757 8.521 1.00 88.94 82 THR A N 1
ATOM 669 C CA . THR A 1 82 ? -16.372 -15.036 8.534 1.00 88.94 82 THR A CA 1
ATOM 670 C C . THR A 1 82 ? -16.762 -15.432 9.953 1.00 88.94 82 THR A C 1
ATOM 672 O O . THR A 1 82 ? -17.784 -16.092 10.167 1.00 88.94 82 THR A O 1
ATOM 675 N N . ASP A 1 83 ? -15.991 -14.985 10.947 1.00 89.00 83 ASP A N 1
ATOM 676 C CA . ASP A 1 83 ? -16.276 -15.232 12.350 1.00 89.00 83 ASP A CA 1
ATOM 677 C C . ASP A 1 83 ? -17.375 -14.291 12.857 1.00 89.00 83 ASP A C 1
ATOM 679 O O . ASP A 1 83 ? -17.138 -13.128 13.182 1.00 89.00 83 ASP A O 1
ATOM 683 N N . ARG A 1 84 ? -18.585 -14.832 13.020 1.00 88.88 84 ARG A N 1
ATOM 684 C CA . ARG A 1 84 ? -19.748 -14.115 13.576 1.00 88.88 84 ARG A CA 1
ATOM 685 C C . ARG A 1 84 ? -19.567 -13.618 15.011 1.00 88.88 84 ARG A C 1
ATOM 687 O O . ARG A 1 84 ? -20.394 -12.856 15.500 1.00 88.88 84 ARG A O 1
ATOM 694 N N . ARG A 1 85 ? -18.530 -14.073 15.720 1.00 88.31 85 ARG A N 1
ATOM 695 C CA . ARG A 1 85 ? -18.196 -13.615 17.080 1.00 88.31 85 ARG A CA 1
ATOM 696 C C . ARG A 1 85 ? -17.198 -12.465 17.086 1.00 88.31 85 ARG A C 1
ATOM 698 O O . ARG A 1 85 ? -16.906 -11.923 18.153 1.00 88.31 85 ARG A O 1
ATOM 705 N N . SER A 1 86 ? -16.642 -12.127 15.928 1.00 88.81 86 SER A N 1
ATOM 706 C CA . SER A 1 86 ? -15.713 -11.019 15.789 1.00 88.81 86 SER A CA 1
ATOM 707 C C . SER A 1 86 ? -16.388 -9.691 16.135 1.00 88.81 86 SER A C 1
ATOM 709 O O . SER A 1 86 ? -17.592 -9.482 15.968 1.00 88.81 86 SER A O 1
ATOM 711 N N . SER A 1 87 ? -15.577 -8.775 16.645 1.00 92.31 87 SER A N 1
ATOM 712 C CA . SER A 1 87 ? -15.964 -7.386 16.795 1.00 92.31 87 SER A CA 1
ATOM 713 C C . SER A 1 87 ? -14.774 -6.491 16.519 1.00 92.31 87 SER A C 1
ATOM 715 O O . SER A 1 87 ? -13.617 -6.866 16.758 1.00 92.31 87 SER A O 1
ATOM 717 N N . TYR A 1 88 ? -15.071 -5.312 15.994 1.00 94.19 88 TYR A N 1
ATOM 718 C CA . TYR A 1 88 ? -14.077 -4.334 15.584 1.00 94.19 88 TYR A CA 1
ATOM 719 C C . TYR A 1 88 ? -14.230 -3.069 16.409 1.00 94.19 88 TYR A C 1
ATOM 721 O O . TYR A 1 88 ? -15.335 -2.693 16.789 1.00 94.19 88 TYR A O 1
ATOM 729 N N . ILE A 1 89 ? -13.109 -2.430 16.711 1.00 94.06 89 ILE A N 1
ATOM 730 C CA . ILE A 1 89 ? -13.031 -1.205 17.496 1.00 94.06 89 ILE A CA 1
ATOM 731 C C . ILE A 1 89 ? -12.596 -0.075 16.575 1.00 94.06 89 ILE A C 1
ATOM 733 O O . ILE A 1 89 ? -11.676 -0.245 15.774 1.00 94.06 89 ILE A O 1
ATOM 737 N N . LEU A 1 90 ? -13.252 1.072 16.724 1.00 92.94 90 LEU A N 1
ATOM 738 C CA . LEU A 1 90 ? -12.937 2.313 16.019 1.00 92.94 90 LEU A CA 1
ATOM 739 C C . LEU A 1 90 ? -13.209 3.538 16.906 1.00 92.94 90 LEU A C 1
ATOM 741 O O . LEU A 1 90 ? -13.938 3.422 17.902 1.00 92.94 90 LEU A O 1
ATOM 745 N N . PRO A 1 91 ? -12.655 4.717 16.568 1.00 91.62 91 PRO A N 1
ATOM 746 C CA . PRO A 1 91 ? -12.937 5.953 17.291 1.00 91.62 91 PRO A CA 1
ATOM 747 C C . PRO A 1 91 ? -14.417 6.324 17.158 1.00 91.62 91 PRO A C 1
ATOM 749 O O . PRO A 1 91 ? -15.007 6.137 16.097 1.00 91.62 91 PRO A O 1
ATOM 752 N N . LYS A 1 92 ? -15.039 6.883 18.202 1.00 90.69 92 LYS A N 1
ATOM 753 C CA . LYS A 1 92 ? -16.481 7.204 18.174 1.00 90.69 92 LYS A CA 1
ATOM 754 C C . LYS A 1 92 ? -16.892 8.069 16.973 1.00 90.69 92 LYS A C 1
ATOM 756 O O . LYS A 1 92 ? -17.928 7.809 16.363 1.00 90.69 92 LYS A O 1
ATOM 761 N N . ASP A 1 93 ? -16.071 9.055 16.622 1.00 88.88 93 ASP A N 1
ATOM 762 C CA . ASP A 1 93 ? -16.379 10.029 15.568 1.00 88.88 93 ASP A CA 1
ATOM 763 C C . ASP A 1 93 ? -16.128 9.496 14.147 1.00 88.88 93 ASP A C 1
ATOM 765 O O . ASP A 1 93 ? -16.418 10.180 13.166 1.00 88.88 93 ASP A O 1
ATOM 769 N N . PHE A 1 94 ? -15.627 8.265 14.007 1.00 90.88 94 PHE A N 1
ATOM 770 C CA . PHE A 1 94 ? -15.298 7.674 12.709 1.00 90.88 94 PHE A CA 1
ATOM 771 C C . PHE A 1 94 ? -16.498 7.624 11.762 1.00 90.88 94 PHE A C 1
ATOM 773 O O . PHE A 1 94 ? -16.333 7.853 10.572 1.00 90.88 94 PHE A O 1
ATOM 780 N N . SER A 1 95 ? -17.706 7.339 12.261 1.00 89.12 95 SER A N 1
ATOM 781 C CA . SER A 1 95 ? -18.924 7.323 11.433 1.00 89.12 95 SER A CA 1
ATOM 782 C C . SER A 1 95 ? -19.256 8.710 10.874 1.00 89.12 95 SER A C 1
ATOM 784 O O . SER A 1 95 ? -19.593 8.835 9.701 1.00 89.12 95 SER A O 1
ATOM 786 N N . GLY A 1 96 ? -19.093 9.758 11.686 1.00 92.62 96 GLY A N 1
ATOM 787 C CA . GLY A 1 96 ? -19.269 11.143 11.255 1.00 92.62 96 GLY A CA 1
ATOM 788 C C . GLY A 1 96 ? -18.250 11.541 10.190 1.00 92.62 96 GLY A C 1
ATOM 789 O O . GLY A 1 96 ? -18.633 12.094 9.162 1.00 92.62 96 GLY A O 1
ATOM 790 N N . ILE A 1 97 ? -16.972 11.198 10.395 1.00 93.56 97 ILE A N 1
ATOM 791 C CA . ILE A 1 97 ? -15.924 11.467 9.400 1.00 93.56 97 ILE A CA 1
ATOM 792 C C . ILE A 1 97 ? -16.164 10.643 8.132 1.00 93.56 97 ILE A C 1
ATOM 794 O O . ILE A 1 97 ? -16.087 11.196 7.045 1.00 93.56 97 ILE A O 1
ATOM 798 N N . LYS A 1 98 ? -16.530 9.359 8.245 1.00 93.44 98 LYS A N 1
ATOM 799 C CA . LYS A 1 98 ? -16.884 8.511 7.098 1.00 93.44 98 LYS A CA 1
ATOM 800 C C . LYS A 1 98 ? -17.961 9.169 6.244 1.00 93.44 98 LYS A C 1
ATOM 802 O O . LYS A 1 98 ? -17.762 9.297 5.048 1.00 93.44 98 LYS A O 1
ATOM 807 N N . ASN A 1 99 ? -19.058 9.613 6.856 1.00 94.31 99 ASN A N 1
ATOM 808 C CA . ASN A 1 99 ? -20.162 10.233 6.126 1.00 94.31 99 ASN A CA 1
ATOM 809 C C . ASN A 1 99 ? -19.739 11.543 5.441 1.00 94.31 99 ASN A C 1
ATOM 811 O O . ASN A 1 99 ? -20.186 11.821 4.334 1.00 94.31 99 ASN A O 1
ATOM 815 N N . HIS A 1 100 ? -18.868 12.335 6.076 1.00 96.25 100 HIS A N 1
ATOM 816 C CA . HIS A 1 100 ? -18.276 13.522 5.449 1.00 96.25 100 HIS A CA 1
ATOM 817 C C . HIS A 1 100 ? -17.402 13.156 4.246 1.00 96.25 100 HIS A C 1
ATOM 819 O O . HIS A 1 100 ? -17.547 13.747 3.181 1.00 96.25 100 HIS A O 1
ATOM 825 N N . ILE A 1 101 ? -16.532 12.153 4.397 1.00 95.94 101 ILE A N 1
ATOM 826 C CA . ILE A 1 101 ? -15.672 11.668 3.314 1.00 95.94 101 ILE A CA 1
ATOM 827 C C . ILE A 1 101 ? -16.510 11.100 2.157 1.00 95.94 101 ILE A C 1
ATOM 829 O O . ILE A 1 101 ? -16.248 11.427 1.005 1.00 95.94 101 ILE A O 1
ATOM 833 N N . ASP A 1 102 ? -17.553 10.324 2.452 1.00 94.56 102 ASP A N 1
ATOM 834 C CA . ASP A 1 102 ? -18.488 9.807 1.446 1.00 94.56 102 ASP A CA 1
ATOM 835 C C . ASP A 1 102 ? -19.188 10.948 0.689 1.00 94.56 102 ASP A C 1
ATOM 837 O O . ASP A 1 102 ? -19.324 10.882 -0.527 1.00 94.56 102 ASP A O 1
ATOM 841 N N . PHE A 1 103 ? -19.579 12.020 1.385 1.00 95.50 103 PHE A N 1
ATOM 842 C CA . PHE A 1 103 ? -20.197 13.192 0.762 1.00 95.50 103 PHE A CA 1
ATOM 843 C C . PHE A 1 103 ? -19.236 13.933 -0.179 1.00 95.50 103 PHE A C 1
ATOM 845 O O . PHE A 1 103 ? -19.594 14.258 -1.307 1.00 95.50 103 PHE A O 1
ATOM 852 N N . ILE A 1 104 ? -17.994 14.196 0.242 1.00 95.94 104 ILE A N 1
ATOM 853 C CA . ILE A 1 104 ? -17.040 14.922 -0.615 1.00 95.94 104 ILE A CA 1
ATOM 854 C C . ILE A 1 104 ? -16.560 14.086 -1.810 1.00 95.94 104 ILE A C 1
ATOM 856 O O . ILE A 1 104 ? -16.066 14.662 -2.778 1.00 95.94 104 ILE A O 1
ATOM 860 N N . PHE A 1 105 ? -16.696 12.754 -1.770 1.00 94.94 105 PHE A N 1
ATOM 861 C CA . PHE A 1 105 ? -16.337 11.876 -2.888 1.00 94.94 105 PHE A CA 1
ATOM 862 C C . PHE A 1 105 ? -17.168 12.154 -4.142 1.00 94.94 105 PHE A C 1
ATOM 864 O O . PHE A 1 105 ? -16.650 11.968 -5.239 1.00 94.94 105 PHE A O 1
ATOM 871 N N . GLU A 1 106 ? -18.376 12.710 -4.007 1.00 91.94 106 GLU A N 1
ATOM 872 C CA . GLU A 1 106 ? -19.157 13.229 -5.141 1.00 91.94 106 GLU A CA 1
ATOM 873 C C . GLU A 1 106 ? -18.346 14.247 -5.972 1.00 91.94 106 GLU A C 1
ATOM 875 O O . GLU A 1 106 ? -18.486 14.342 -7.189 1.00 91.94 106 GLU A O 1
ATOM 880 N N . GLY A 1 107 ? -17.420 14.980 -5.341 1.00 91.69 107 GLY A N 1
ATOM 881 C CA . GLY A 1 107 ? -16.513 15.904 -6.021 1.00 91.69 107 GLY A CA 1
ATOM 882 C C . GLY A 1 107 ? -15.488 15.228 -6.939 1.00 91.69 107 GLY A C 1
ATOM 883 O O . GLY A 1 107 ? -14.991 15.882 -7.862 1.00 91.69 107 GLY A O 1
ATOM 884 N N . LEU A 1 108 ? -15.180 13.941 -6.725 1.00 92.00 108 LEU A N 1
ATOM 885 C CA . LEU A 1 108 ? -14.280 13.179 -7.596 1.00 92.00 108 LEU A CA 1
ATOM 886 C C . LEU A 1 108 ? -14.919 12.905 -8.958 1.00 92.00 108 LEU A C 1
ATOM 888 O O . LEU A 1 108 ? -14.236 12.974 -9.975 1.00 92.00 108 LEU A O 1
ATOM 892 N N . GLU A 1 109 ? -16.233 12.671 -8.977 1.00 89.94 109 GLU A N 1
ATOM 893 C CA . GLU A 1 109 ? -17.010 12.347 -10.180 1.00 89.94 109 GLU A CA 1
ATOM 894 C C . GLU A 1 109 ? -17.151 13.530 -11.152 1.00 89.94 109 GLU A C 1
ATOM 896 O O . GLU A 1 109 ? -17.639 13.373 -12.269 1.00 89.94 109 GLU A O 1
ATOM 901 N N . THR A 1 110 ? -16.713 14.725 -10.752 1.00 87.56 110 THR A N 1
ATOM 902 C CA . THR A 1 110 ? -16.699 15.899 -11.626 1.00 87.56 110 THR A CA 1
ATOM 903 C C . THR A 1 110 ? -15.521 15.853 -12.602 1.00 87.56 110 THR A C 1
ATOM 905 O O . THR A 1 110 ? -14.421 15.458 -12.231 1.00 87.56 110 THR A O 1
ATOM 908 N N . ASP A 1 111 ? -15.686 16.391 -13.814 1.00 86.88 111 ASP A N 1
ATOM 909 C CA . ASP A 1 111 ? -14.576 16.588 -14.770 1.00 86.88 111 ASP A CA 1
ATOM 910 C C . ASP A 1 111 ? -13.599 17.717 -14.351 1.00 86.88 111 ASP A C 1
ATOM 912 O O . ASP A 1 111 ? -12.731 18.143 -15.116 1.00 86.88 111 ASP A O 1
ATOM 916 N N . ASN A 1 112 ? -13.744 18.261 -13.138 1.00 92.19 112 ASN A N 1
ATOM 917 C CA . ASN A 1 112 ? -12.951 19.379 -12.647 1.00 92.19 112 ASN A CA 1
ATOM 918 C C . ASN A 1 112 ? -11.768 18.888 -11.801 1.00 92.19 112 ASN A C 1
ATOM 920 O O . ASN A 1 112 ? -11.902 18.641 -10.603 1.00 92.19 112 ASN A O 1
ATOM 924 N N . ILE A 1 113 ? -10.577 18.867 -12.404 1.00 93.31 113 ILE A N 1
ATOM 925 C CA . ILE A 1 113 ? -9.319 18.464 -11.751 1.00 93.31 113 ILE A CA 1
ATOM 926 C C . ILE A 1 113 ? -9.063 19.233 -10.443 1.00 93.31 113 ILE A C 1
ATOM 928 O O . ILE A 1 113 ? -8.601 18.656 -9.461 1.00 93.31 113 ILE A O 1
ATOM 932 N N . ASN A 1 114 ? -9.391 20.528 -10.377 1.00 93.62 114 ASN A N 1
ATOM 933 C CA . ASN A 1 114 ? -9.196 21.307 -9.149 1.00 93.62 114 ASN A CA 1
ATOM 934 C C . ASN A 1 114 ? -10.148 20.865 -8.031 1.00 93.62 114 ASN A C 1
ATOM 936 O O . ASN A 1 114 ? -9.780 20.917 -6.859 1.00 93.62 114 ASN A O 1
ATOM 940 N N . MET A 1 115 ? -11.364 20.435 -8.378 1.00 94.75 115 MET A N 1
ATOM 941 C CA . MET A 1 115 ? -12.298 19.862 -7.410 1.00 94.75 115 MET A CA 1
ATOM 942 C C . MET A 1 115 ? -11.784 18.510 -6.911 1.00 94.75 115 MET A C 1
ATOM 944 O O . MET A 1 115 ? -11.714 18.298 -5.705 1.00 94.75 115 MET A O 1
ATOM 948 N N . GLN A 1 116 ? -11.322 17.647 -7.818 1.00 95.50 116 GLN A N 1
ATOM 949 C CA . GLN A 1 116 ? -10.732 16.350 -7.475 1.00 95.50 116 GLN A CA 1
ATOM 950 C C . GLN A 1 116 ? -9.528 16.502 -6.529 1.00 95.50 116 GLN A C 1
ATOM 952 O O . GLN A 1 116 ? -9.456 15.834 -5.498 1.00 95.50 116 GLN A O 1
ATOM 957 N N . LYS A 1 117 ? -8.618 17.446 -6.816 1.00 95.06 117 LYS A N 1
ATOM 958 C CA . LYS A 1 117 ? -7.476 17.765 -5.939 1.00 95.06 117 LYS A CA 1
ATOM 959 C C . LYS A 1 117 ? -7.929 18.244 -4.554 1.00 95.06 117 LYS A C 1
ATOM 961 O O . LYS A 1 117 ? -7.413 17.753 -3.554 1.00 95.06 117 LYS A O 1
ATOM 966 N N . ARG A 1 118 ? -8.953 19.105 -4.474 1.00 95.94 118 ARG A N 1
ATOM 967 C CA . ARG A 1 118 ? -9.531 19.546 -3.188 1.00 95.94 118 ARG A CA 1
ATOM 968 C C . ARG A 1 118 ? -10.118 18.399 -2.372 1.00 95.94 118 ARG A C 1
ATOM 970 O O . ARG A 1 118 ? -9.969 18.399 -1.154 1.00 95.94 118 ARG A O 1
ATOM 977 N N . VAL A 1 119 ? -10.755 17.420 -3.016 1.00 96.81 119 VAL A N 1
ATOM 978 C CA . VAL A 1 119 ? -11.241 16.222 -2.316 1.00 96.81 119 VAL A CA 1
ATOM 979 C C . VAL A 1 119 ? -10.071 15.456 -1.696 1.00 96.81 119 VAL A C 1
ATOM 981 O O . VAL A 1 119 ? -10.136 15.079 -0.528 1.00 96.81 119 VAL A O 1
ATOM 984 N N . LEU A 1 120 ? -8.966 15.278 -2.426 1.00 96.50 120 LEU A N 1
ATOM 985 C CA . LEU A 1 120 ? -7.776 14.614 -1.883 1.00 96.50 120 LEU A CA 1
ATOM 986 C C . LEU A 1 120 ? -7.105 15.402 -0.750 1.00 96.50 120 LEU A C 1
ATOM 988 O O . LEU A 1 120 ? -6.603 14.789 0.198 1.00 96.50 120 LEU A O 1
ATOM 992 N N . ASP A 1 121 ? -7.095 16.732 -0.816 1.00 96.06 121 ASP A N 1
ATOM 993 C CA . ASP A 1 121 ? -6.601 17.585 0.272 1.00 96.06 121 ASP A CA 1
ATOM 994 C C . ASP A 1 121 ? -7.428 17.391 1.545 1.00 96.06 121 ASP A C 1
ATOM 996 O O . ASP A 1 121 ? -6.872 17.203 2.631 1.00 96.06 121 ASP A O 1
ATOM 1000 N N . GLU A 1 122 ? -8.751 17.339 1.403 1.00 97.12 122 GLU A N 1
ATOM 1001 C CA . GLU A 1 122 ? -9.670 17.093 2.509 1.00 97.12 122 GLU A CA 1
ATOM 1002 C C . GLU A 1 122 ? -9.482 15.680 3.092 1.00 97.12 122 GLU A C 1
ATOM 1004 O O . GLU A 1 122 ? -9.349 15.522 4.304 1.00 97.12 122 GLU A O 1
ATOM 1009 N N . ILE A 1 123 ? -9.332 14.638 2.262 1.00 96.00 123 ILE A N 1
ATOM 1010 C CA . ILE A 1 123 ? -8.968 13.287 2.741 1.00 96.00 123 ILE A CA 1
ATOM 1011 C C . ILE A 1 123 ? -7.653 13.329 3.534 1.00 96.00 123 ILE A C 1
ATOM 1013 O O . ILE A 1 123 ? -7.517 12.695 4.587 1.00 96.00 123 ILE A O 1
ATOM 1017 N N . ASN A 1 124 ? -6.659 14.077 3.048 1.00 94.00 124 ASN A N 1
ATOM 1018 C CA . ASN A 1 124 ? -5.365 14.202 3.710 1.00 94.00 124 ASN A CA 1
ATOM 1019 C C . ASN A 1 124 ? -5.433 14.975 5.033 1.00 94.00 124 ASN A C 1
ATOM 1021 O O . ASN A 1 124 ? -4.640 14.667 5.929 1.00 94.00 124 ASN A O 1
ATOM 1025 N N . LEU A 1 125 ? -6.372 15.911 5.193 1.00 94.69 125 LEU A N 1
ATOM 1026 C CA . LEU A 1 125 ? -6.623 16.606 6.457 1.00 94.69 125 LEU A CA 1
ATOM 1027 C C . LEU A 1 125 ? -7.011 15.621 7.573 1.00 94.69 125 LEU A C 1
ATOM 1029 O O . LEU A 1 125 ? -6.559 15.762 8.710 1.00 94.69 125 LEU A O 1
ATOM 1033 N N . TYR A 1 126 ? -7.776 14.577 7.241 1.00 92.75 126 TYR A N 1
ATOM 1034 C CA . TYR A 1 126 ? -8.238 13.565 8.198 1.00 92.75 126 TYR A CA 1
ATOM 1035 C C . TYR A 1 126 ? -7.322 12.339 8.326 1.00 92.75 126 TYR A C 1
ATOM 1037 O O . TYR A 1 126 ? -7.632 11.429 9.094 1.00 92.75 126 TYR A O 1
ATOM 1045 N N . LYS A 1 127 ? -6.167 12.300 7.648 1.00 90.06 127 LYS A N 1
ATOM 1046 C CA . LYS A 1 127 ? -5.337 11.083 7.513 1.00 90.06 127 LYS A CA 1
ATOM 1047 C C . LYS A 1 127 ? -4.911 10.393 8.816 1.00 90.06 127 LYS A C 1
ATOM 1049 O O . LYS A 1 127 ? -4.650 9.190 8.790 1.00 90.06 127 LYS A O 1
ATOM 1054 N N . THR A 1 128 ? -4.787 11.140 9.915 1.00 85.94 128 THR A N 1
ATOM 1055 C CA . THR A 1 128 ? -4.390 10.629 11.242 1.00 85.94 128 THR A CA 1
ATOM 1056 C C . THR A 1 128 ? -5.577 10.258 12.129 1.00 85.94 128 THR A C 1
ATOM 1058 O O . THR A 1 128 ? -5.394 9.600 13.144 1.00 85.94 128 THR A O 1
ATOM 1061 N N . LYS A 1 129 ? -6.786 10.696 11.769 1.00 86.94 129 LYS A N 1
ATOM 1062 C CA . LYS A 1 129 ? -8.024 10.485 12.537 1.00 86.94 129 LYS A CA 1
ATOM 1063 C C . LYS A 1 129 ? -8.974 9.502 11.863 1.00 86.94 129 LYS A C 1
ATOM 1065 O O . LYS A 1 129 ? -9.931 9.043 12.480 1.00 86.94 129 LYS A O 1
ATOM 1070 N N . TYR A 1 130 ? -8.747 9.244 10.582 1.00 89.94 130 TYR A N 1
ATOM 1071 C CA . TYR A 1 130 ? -9.608 8.443 9.745 1.00 89.94 130 TYR A CA 1
ATOM 1072 C C . TYR A 1 130 ? -8.793 7.608 8.772 1.00 89.94 130 TYR A C 1
ATOM 1074 O O . TYR A 1 130 ? -7.744 8.025 8.267 1.00 89.94 130 TYR A O 1
ATOM 1082 N N . SER A 1 131 ? -9.323 6.430 8.486 1.00 91.69 131 SER A N 1
ATOM 1083 C CA . SER A 1 131 ? -8.806 5.525 7.477 1.00 91.69 131 SER A CA 1
ATOM 1084 C C . SER A 1 131 ? -9.934 5.214 6.520 1.00 91.69 131 SER A C 1
ATOM 1086 O O . SER A 1 131 ? -11.023 4.846 6.962 1.00 91.69 131 SER A O 1
ATOM 1088 N N . LEU A 1 132 ? -9.660 5.370 5.227 1.00 94.75 132 LEU A N 1
ATOM 1089 C CA . LEU A 1 132 ? -10.617 5.026 4.189 1.00 94.75 132 LEU A CA 1
ATOM 1090 C C . LEU A 1 132 ? -11.017 3.555 4.321 1.00 94.75 132 LEU A C 1
ATOM 1092 O O . LEU A 1 132 ? -10.182 2.693 4.592 1.00 94.75 132 LEU A O 1
ATOM 1096 N N . THR A 1 133 ? -12.302 3.288 4.134 1.00 94.19 133 THR A N 1
ATOM 1097 C CA . THR A 1 133 ? -12.852 1.933 4.037 1.00 94.19 133 THR A CA 1
ATOM 1098 C C . THR A 1 133 ? -12.456 1.276 2.708 1.00 94.19 133 THR A C 1
ATOM 1100 O O . THR A 1 133 ? -12.195 1.992 1.738 1.00 94.19 133 THR A O 1
ATOM 1103 N N . PRO A 1 134 ? -12.471 -0.067 2.607 1.00 94.81 134 PRO A N 1
ATOM 1104 C CA . PRO A 1 134 ? -12.249 -0.782 1.349 1.00 94.81 134 PRO A CA 1
ATOM 1105 C C . PRO A 1 134 ? -13.085 -0.250 0.176 1.00 94.81 134 PRO A C 1
ATOM 1107 O O . PRO A 1 134 ? -12.549 -0.010 -0.900 1.00 94.81 134 PRO A O 1
ATOM 1110 N N . ASN A 1 135 ? -14.370 0.050 0.401 1.00 93.94 135 ASN A N 1
ATOM 1111 C CA . ASN A 1 135 ? -15.244 0.617 -0.633 1.00 93.94 135 ASN A CA 1
ATOM 1112 C C . ASN A 1 135 ? -14.797 2.021 -1.084 1.00 93.94 135 ASN A C 1
ATOM 1114 O O . ASN A 1 135 ? -14.870 2.347 -2.262 1.00 93.94 135 ASN A O 1
ATOM 1118 N N . GLN A 1 136 ? -14.325 2.868 -0.166 1.00 95.62 136 GLN A N 1
ATOM 1119 C CA . GLN A 1 136 ? -13.810 4.194 -0.525 1.00 95.62 136 GLN A CA 1
ATOM 1120 C C . GLN A 1 136 ? -12.483 4.099 -1.292 1.00 95.62 136 GLN A C 1
ATOM 1122 O O . GLN A 1 136 ? -12.222 4.910 -2.178 1.00 95.62 136 GLN A O 1
ATOM 1127 N N . LEU A 1 137 ? -11.644 3.105 -0.986 1.00 96.75 137 LEU A N 1
ATOM 1128 C CA . LEU A 1 137 ? -10.455 2.837 -1.795 1.00 96.75 137 LEU A CA 1
ATOM 1129 C C . LEU A 1 137 ? -10.847 2.448 -3.224 1.00 96.75 137 LEU A C 1
ATOM 1131 O O . LEU A 1 137 ? -10.271 2.997 -4.159 1.00 96.75 137 LEU A O 1
ATOM 1135 N N . ASP A 1 138 ? -11.861 1.595 -3.398 1.00 95.44 138 ASP A N 1
ATOM 1136 C CA . ASP A 1 138 ? -12.378 1.227 -4.724 1.00 95.44 138 ASP A CA 1
ATOM 1137 C C . ASP A 1 138 ? -12.857 2.450 -5.519 1.00 95.44 138 ASP A C 1
ATOM 1139 O O . ASP A 1 138 ? -12.575 2.549 -6.713 1.00 95.44 138 ASP A O 1
ATOM 1143 N N . VAL A 1 139 ? -13.522 3.414 -4.866 1.00 94.94 139 VAL A N 1
ATOM 1144 C CA . VAL A 1 139 ? -13.919 4.673 -5.520 1.00 94.94 139 VAL A CA 1
ATOM 1145 C C . VAL A 1 139 ? -12.691 5.452 -5.989 1.00 94.94 139 VAL A C 1
ATOM 1147 O O . VAL A 1 139 ? -12.630 5.837 -7.152 1.00 94.94 139 VAL A O 1
ATOM 1150 N N . LEU A 1 140 ? -11.674 5.641 -5.139 1.00 95.75 140 LEU A N 1
ATOM 1151 C CA . LEU A 1 140 ? -10.438 6.335 -5.533 1.00 95.75 140 LEU A CA 1
ATOM 1152 C C . LEU A 1 140 ? -9.718 5.647 -6.696 1.00 95.75 140 LEU A C 1
ATOM 1154 O O . LEU A 1 140 ? -9.204 6.313 -7.594 1.00 95.75 140 LEU A O 1
ATOM 1158 N N . ILE A 1 141 ? -9.708 4.315 -6.697 1.00 96.06 141 ILE A N 1
ATOM 1159 C CA . ILE A 1 141 ? -9.110 3.494 -7.751 1.00 96.06 141 ILE A CA 1
ATOM 1160 C C . ILE A 1 141 ? -9.762 3.766 -9.113 1.00 96.06 141 ILE A C 1
ATOM 1162 O O . ILE A 1 141 ? -9.094 3.656 -10.146 1.00 96.06 141 ILE A O 1
ATOM 1166 N N . GLN A 1 142 ? -11.030 4.191 -9.155 1.00 93.81 142 GLN A N 1
ATOM 1167 C CA . GLN A 1 142 ? -11.670 4.557 -10.417 1.00 93.81 142 GLN A CA 1
ATOM 1168 C C . GLN A 1 142 ? -10.993 5.728 -11.127 1.00 93.81 142 GLN A C 1
ATOM 1170 O O . GLN A 1 142 ? -10.978 5.732 -12.353 1.00 93.81 142 GLN A O 1
ATOM 1175 N N . PHE A 1 143 ? -10.350 6.627 -10.382 1.00 92.94 143 PHE A N 1
ATOM 1176 C CA . PHE A 1 143 ? -9.743 7.858 -10.893 1.00 92.94 143 PHE A CA 1
ATOM 1177 C C . PHE A 1 143 ? -8.236 7.746 -11.166 1.00 92.94 143 PHE A C 1
ATOM 1179 O O . PHE A 1 143 ? -7.590 8.732 -11.519 1.00 92.94 143 PHE A O 1
ATOM 1186 N N . LEU A 1 144 ? -7.658 6.548 -11.036 1.00 92.56 144 LEU A N 1
ATOM 1187 C CA . LEU A 1 144 ? -6.242 6.294 -11.319 1.00 92.56 144 LEU A CA 1
ATOM 1188 C C . LEU A 1 144 ? -5.852 6.497 -12.794 1.00 92.56 144 LEU A C 1
ATOM 1190 O O . LEU A 1 144 ? -4.680 6.687 -13.082 1.00 92.56 144 LEU A O 1
ATOM 1194 N N . ASN A 1 145 ? -6.812 6.486 -13.718 1.00 82.44 145 ASN A N 1
ATOM 1195 C CA . ASN A 1 145 ? -6.619 6.748 -15.151 1.00 82.44 145 ASN A CA 1
ATOM 1196 C C . ASN A 1 145 ? -6.759 8.240 -15.520 1.00 82.44 145 ASN A C 1
ATOM 1198 O O . ASN A 1 145 ? -7.064 8.575 -16.669 1.00 82.44 145 ASN A O 1
ATOM 1202 N N . SER A 1 146 ? -6.604 9.136 -14.544 1.00 84.56 146 SER A N 1
ATOM 1203 C CA . SER A 1 146 ? -6.576 10.574 -14.786 1.00 84.56 146 SER A CA 1
ATOM 1204 C C . SER A 1 146 ? -5.432 10.947 -15.733 1.00 84.56 146 SER A C 1
ATOM 1206 O O . SER A 1 146 ? -4.328 10.422 -15.632 1.00 84.56 146 SER A O 1
ATOM 1208 N N . LYS A 1 147 ? -5.682 11.921 -16.616 1.00 85.31 147 LYS A N 1
ATOM 1209 C CA . LYS A 1 147 ? -4.640 12.534 -17.461 1.00 85.31 147 LYS A CA 1
ATOM 1210 C C . LYS A 1 147 ? -3.740 13.516 -16.699 1.00 85.31 147 LYS A C 1
ATOM 1212 O O . LYS A 1 147 ? -2.787 14.030 -17.272 1.00 85.31 147 LYS A O 1
ATOM 1217 N N . ASP A 1 148 ? -4.084 13.842 -15.454 1.00 91.00 148 ASP A N 1
ATOM 1218 C CA . ASP A 1 148 ? -3.300 14.712 -14.577 1.00 91.00 148 ASP A CA 1
ATOM 1219 C C . ASP A 1 148 ? -2.387 13.854 -13.690 1.00 91.00 148 ASP A C 1
ATOM 1221 O O . ASP A 1 148 ? -2.848 13.219 -12.739 1.00 91.00 148 ASP A O 1
ATOM 1225 N N . ASP A 1 149 ? -1.090 13.847 -14.010 1.00 90.62 149 ASP A N 1
ATOM 1226 C CA . ASP A 1 149 ? -0.066 13.063 -13.305 1.00 90.62 149 ASP A CA 1
ATOM 1227 C C . ASP A 1 149 ? -0.012 13.375 -11.803 1.00 90.62 149 ASP A C 1
ATOM 1229 O O . ASP A 1 149 ? 0.164 12.478 -10.979 1.00 90.62 149 ASP A O 1
ATOM 1233 N N . GLU A 1 150 ? -0.188 14.643 -11.420 1.00 91.56 150 GLU A N 1
ATOM 1234 C CA . GLU A 1 150 ? -0.177 15.058 -10.015 1.00 91.56 150 GLU A CA 1
ATOM 1235 C C . GLU A 1 150 ? -1.343 14.428 -9.240 1.00 91.56 150 GLU A C 1
ATOM 1237 O O . GLU A 1 150 ? -1.160 13.918 -8.129 1.00 91.56 150 GLU A O 1
ATOM 1242 N N . LEU A 1 151 ? -2.538 14.417 -9.832 1.00 93.25 151 LEU A N 1
ATOM 1243 C CA . LEU A 1 151 ? -3.708 13.753 -9.279 1.00 93.25 151 LEU A CA 1
ATOM 1244 C C . LEU A 1 151 ? -3.458 12.248 -9.143 1.00 93.25 151 LEU A C 1
ATOM 1246 O O . LEU A 1 151 ? -3.681 11.698 -8.063 1.00 93.25 151 LEU A O 1
ATOM 1250 N N . THR A 1 152 ? -2.919 11.604 -10.180 1.00 93.88 152 THR A N 1
ATOM 1251 C CA . THR A 1 152 ? -2.578 10.173 -10.165 1.00 93.88 152 THR A CA 1
ATOM 1252 C C . THR A 1 152 ? -1.581 9.842 -9.050 1.00 93.88 152 THR A C 1
ATOM 1254 O O . THR A 1 152 ? -1.833 8.934 -8.253 1.00 93.88 152 THR A O 1
ATOM 1257 N N . VAL A 1 153 ? -0.502 10.624 -8.892 1.00 93.25 153 VAL A N 1
ATOM 1258 C CA . VAL A 1 153 ? 0.445 10.486 -7.765 1.00 93.25 153 VAL A CA 1
ATOM 1259 C C . VAL A 1 153 ? -0.266 10.613 -6.422 1.00 93.25 153 VAL A C 1
ATOM 1261 O O . VAL A 1 153 ? 0.013 9.851 -5.492 1.00 93.25 153 VAL A O 1
ATOM 1264 N N . ASN A 1 154 ? -1.147 11.602 -6.272 1.00 94.31 154 ASN A N 1
ATOM 1265 C CA . ASN A 1 154 ? -1.836 11.852 -5.009 1.00 94.31 154 ASN A CA 1
ATOM 1266 C C . ASN A 1 154 ? -2.772 10.699 -4.639 1.00 94.31 154 ASN A C 1
ATOM 1268 O O . ASN A 1 154 ? -2.776 10.283 -3.478 1.00 94.31 154 ASN A O 1
ATOM 1272 N N . ILE A 1 155 ? -3.489 10.135 -5.613 1.00 96.75 155 ILE A N 1
ATOM 1273 C CA . ILE A 1 155 ? -4.335 8.952 -5.421 1.00 96.75 155 ILE A CA 1
ATOM 1274 C C . ILE A 1 155 ? -3.476 7.745 -5.029 1.00 96.75 155 ILE A C 1
ATOM 1276 O O . ILE A 1 155 ? -3.730 7.134 -3.990 1.00 96.75 155 ILE A O 1
ATOM 1280 N N . LEU A 1 156 ? -2.417 7.440 -5.790 1.00 96.75 156 LEU A N 1
ATOM 1281 C CA . LEU A 1 156 ? -1.505 6.327 -5.496 1.00 96.75 156 LEU A CA 1
ATOM 1282 C C . LEU A 1 156 ? -0.907 6.435 -4.091 1.00 96.75 156 LEU A C 1
ATOM 1284 O O . LEU A 1 156 ? -0.868 5.454 -3.356 1.00 96.75 156 LEU A O 1
ATOM 1288 N N . ARG A 1 157 ? -0.515 7.640 -3.670 1.00 95.62 157 ARG A N 1
ATOM 1289 C CA . ARG A 1 157 ? 0.010 7.904 -2.324 1.00 95.62 157 ARG A CA 1
ATOM 1290 C C . ARG A 1 157 ? -1.026 7.660 -1.227 1.00 95.62 157 ARG A C 1
ATOM 1292 O O . ARG A 1 157 ? -0.676 7.181 -0.145 1.00 95.62 157 ARG A O 1
ATOM 1299 N N . VAL A 1 158 ? -2.287 8.030 -1.463 1.00 96.38 158 VAL A N 1
ATOM 1300 C CA . VAL A 1 158 ? -3.383 7.744 -0.527 1.00 96.38 158 VAL A CA 1
ATOM 1301 C C . VAL A 1 158 ? -3.595 6.237 -0.433 1.00 96.38 158 VAL A C 1
ATOM 1303 O O . VAL A 1 158 ? -3.633 5.723 0.684 1.00 96.38 158 VAL A O 1
ATOM 1306 N N . ILE A 1 159 ? -3.657 5.528 -1.561 1.00 97.00 159 ILE A N 1
ATOM 1307 C CA . ILE A 1 159 ? -3.830 4.070 -1.591 1.00 97.00 159 ILE A CA 1
ATOM 1308 C C . ILE A 1 159 ? -2.660 3.373 -0.892 1.00 97.00 159 ILE A C 1
ATOM 1310 O O . ILE A 1 159 ? -2.890 2.597 0.030 1.00 97.00 159 ILE A O 1
ATOM 1314 N N . TYR A 1 160 ? -1.419 3.720 -1.240 1.00 95.56 160 TYR A N 1
ATOM 1315 C CA . TYR A 1 160 ? -0.201 3.201 -0.613 1.00 95.56 160 TYR A CA 1
ATOM 1316 C C . TYR A 1 160 ? -0.249 3.327 0.909 1.00 95.56 160 TYR A C 1
ATOM 1318 O O . TYR A 1 160 ? -0.052 2.349 1.621 1.00 95.56 160 TYR A O 1
ATOM 1326 N N . ARG A 1 161 ? -0.600 4.507 1.436 1.00 94.19 161 ARG A N 1
ATOM 1327 C CA . ARG A 1 161 ? -0.710 4.720 2.886 1.00 94.19 161 ARG A CA 1
ATOM 1328 C C . ARG A 1 161 ? -1.723 3.777 3.535 1.00 94.19 161 ARG A C 1
ATOM 1330 O O . ARG A 1 161 ? -1.481 3.306 4.641 1.00 94.19 161 ARG A O 1
ATOM 1337 N N . HIS A 1 162 ? -2.863 3.542 2.893 1.00 94.25 162 HIS A N 1
ATOM 1338 C CA . HIS A 1 162 ? -3.909 2.691 3.457 1.00 94.25 162 HIS A CA 1
ATOM 1339 C C . HIS A 1 162 ? -3.554 1.209 3.353 1.00 94.25 162 HIS A C 1
ATOM 1341 O O . HIS A 1 162 ? -3.694 0.485 4.335 1.00 94.25 162 HIS A O 1
ATOM 1347 N N . LEU A 1 163 ? -3.024 0.782 2.211 1.00 93.31 163 LEU A N 1
ATOM 1348 C CA . LEU A 1 163 ? -2.654 -0.604 1.984 1.00 93.31 163 LEU A CA 1
ATOM 1349 C C . LEU A 1 163 ? -1.455 -1.013 2.842 1.00 93.31 163 LEU A C 1
ATOM 1351 O O . LEU A 1 163 ? -1.538 -1.966 3.606 1.00 93.31 163 LEU A O 1
ATOM 1355 N N . ILE A 1 164 ? -0.368 -0.248 2.762 1.00 89.31 164 ILE A N 1
ATOM 1356 C CA . ILE A 1 164 ? 0.906 -0.584 3.393 1.00 89.31 164 ILE A CA 1
ATOM 1357 C C . ILE A 1 164 ? 0.894 -0.240 4.884 1.00 89.31 164 ILE A C 1
ATOM 1359 O O . ILE A 1 164 ? 1.109 -1.103 5.730 1.00 89.31 164 ILE A O 1
ATOM 1363 N N . ASN A 1 165 ? 0.604 1.016 5.242 1.00 86.38 165 ASN A N 1
ATOM 1364 C CA . ASN A 1 165 ? 0.782 1.460 6.632 1.00 86.38 165 ASN A CA 1
ATOM 1365 C C . ASN A 1 165 ? -0.402 1.048 7.521 1.00 86.38 165 ASN A C 1
ATOM 1367 O O . ASN A 1 165 ? -0.239 0.776 8.717 1.00 86.38 165 ASN A O 1
ATOM 1371 N N . LYS A 1 166 ? -1.611 1.027 6.944 1.00 87.88 166 LYS A N 1
ATOM 1372 C CA . LYS A 1 166 ? -2.857 0.764 7.678 1.00 87.88 166 LYS A CA 1
ATOM 1373 C C . LYS A 1 166 ? -3.399 -0.651 7.479 1.00 87.88 166 LYS A C 1
ATOM 1375 O O . LYS A 1 166 ? -4.276 -1.045 8.239 1.00 87.88 166 LYS A O 1
ATOM 1380 N N . ASN A 1 167 ? -2.846 -1.424 6.540 1.00 87.56 167 ASN A N 1
ATOM 1381 C CA . ASN A 1 167 ? -3.296 -2.777 6.208 1.00 87.56 167 ASN A CA 1
ATOM 1382 C C . ASN A 1 167 ? -4.790 -2.843 5.836 1.00 87.56 167 ASN A C 1
ATOM 1384 O O . ASN A 1 167 ? -5.519 -3.737 6.268 1.00 87.56 167 ASN A O 1
ATOM 1388 N N . ILE A 1 168 ? -5.256 -1.861 5.061 1.00 91.06 168 ILE A N 1
ATOM 1389 C CA . ILE A 1 168 ? -6.618 -1.812 4.524 1.00 91.06 168 ILE A CA 1
ATOM 1390 C C . ILE A 1 168 ? -6.540 -2.005 3.017 1.00 91.06 168 ILE A C 1
ATOM 1392 O O . ILE A 1 168 ? -5.996 -1.166 2.298 1.00 91.06 168 ILE A O 1
ATOM 1396 N N . LYS A 1 169 ? -7.102 -3.119 2.552 1.00 92.88 169 LYS A N 1
ATOM 1397 C CA . LYS A 1 169 ? -7.158 -3.466 1.135 1.00 92.88 169 LYS A CA 1
ATOM 1398 C C . LYS A 1 169 ? -8.393 -2.858 0.462 1.00 92.88 169 LYS A C 1
ATOM 1400 O O . LYS A 1 169 ? -9.419 -2.717 1.130 1.00 92.88 169 LYS A O 1
ATOM 1405 N N . PRO A 1 170 ? -8.320 -2.518 -0.837 1.00 95.25 170 PRO A N 1
ATOM 1406 C CA . PRO A 1 170 ? -9.522 -2.313 -1.639 1.00 95.25 170 PRO A CA 1
ATOM 1407 C C . PRO A 1 170 ? -10.375 -3.581 -1.640 1.00 95.25 170 PRO A C 1
ATOM 1409 O O . PRO A 1 170 ? -9.852 -4.687 -1.482 1.00 95.25 170 PRO A O 1
ATOM 1412 N N . LYS A 1 171 ? -11.685 -3.425 -1.816 1.00 93.81 171 LYS A N 1
ATOM 1413 C CA . LYS A 1 171 ? -12.589 -4.575 -1.866 1.00 93.81 171 LYS A CA 1
ATOM 1414 C C . LYS A 1 171 ? -12.461 -5.292 -3.211 1.00 93.81 171 LYS A C 1
ATOM 1416 O O . LYS A 1 171 ? -12.449 -6.520 -3.247 1.00 93.81 171 LYS A O 1
ATOM 1421 N N . ASN A 1 172 ? -12.283 -4.555 -4.308 1.00 94.69 172 ASN A N 1
ATOM 1422 C CA . ASN A 1 172 ? -12.040 -5.133 -5.629 1.00 94.69 172 ASN A CA 1
ATOM 1423 C C . ASN A 1 172 ? -10.541 -5.205 -5.973 1.00 94.69 172 ASN A C 1
ATOM 1425 O O . ASN A 1 172 ? -10.033 -4.469 -6.822 1.00 94.69 172 ASN A O 1
ATOM 1429 N N . GLU A 1 173 ? -9.825 -6.130 -5.328 1.00 95.19 173 GLU A N 1
ATOM 1430 C CA . GLU A 1 173 ? -8.382 -6.333 -5.535 1.00 95.19 173 GLU A CA 1
ATOM 1431 C C . GLU A 1 173 ? -8.026 -6.619 -7.004 1.00 95.19 173 GLU A C 1
ATOM 1433 O O . GLU A 1 173 ? -7.066 -6.067 -7.537 1.00 95.19 173 GLU A O 1
ATOM 1438 N N . LYS A 1 174 ? -8.836 -7.428 -7.697 1.00 96.12 174 LYS A N 1
ATOM 1439 C CA . LYS A 1 174 ? -8.586 -7.782 -9.099 1.00 96.12 174 LYS A CA 1
ATOM 1440 C C . LYS A 1 174 ? -8.600 -6.554 -10.009 1.00 96.12 174 LYS A C 1
ATOM 1442 O O . LYS A 1 174 ? -7.692 -6.378 -10.817 1.00 96.12 174 LYS A O 1
ATOM 1447 N N . GLU A 1 175 ? -9.624 -5.713 -9.888 1.00 96.00 175 GLU A N 1
ATOM 1448 C CA . GLU A 1 175 ? -9.722 -4.495 -10.694 1.00 96.00 175 GLU A CA 1
ATOM 1449 C C . GLU A 1 175 ? -8.589 -3.518 -10.380 1.00 96.00 175 GLU A C 1
ATOM 1451 O O . GLU A 1 175 ? -8.039 -2.893 -11.290 1.00 96.00 175 GLU A O 1
ATOM 1456 N N . PHE A 1 176 ? -8.215 -3.413 -9.104 1.00 97.56 176 PHE A N 1
ATOM 1457 C CA . PHE A 1 176 ? -7.091 -2.591 -8.689 1.00 97.56 176 PHE A CA 1
ATOM 1458 C C . PHE A 1 176 ? -5.791 -3.020 -9.377 1.00 97.56 176 PHE A C 1
ATOM 1460 O O . PHE A 1 176 ? -5.133 -2.191 -10.010 1.00 97.56 176 PHE A O 1
ATOM 1467 N N . LEU A 1 177 ? -5.459 -4.313 -9.323 1.00 98.06 177 LEU A N 1
ATOM 1468 C CA . LEU A 1 177 ? -4.271 -4.866 -9.975 1.00 98.06 177 LEU A CA 1
ATOM 1469 C C . LEU A 1 177 ? -4.316 -4.671 -11.493 1.00 98.06 177 LEU A C 1
ATOM 1471 O O . LEU A 1 177 ? -3.333 -4.234 -12.089 1.00 98.06 177 LEU A O 1
ATOM 1475 N N . ASP A 1 178 ? -5.466 -4.904 -12.129 1.00 97.38 178 ASP A N 1
ATOM 1476 C CA . ASP A 1 178 ? -5.623 -4.680 -13.568 1.00 97.38 178 ASP A CA 1
ATOM 1477 C C . ASP A 1 178 ? -5.382 -3.213 -13.962 1.00 97.38 178 ASP A C 1
ATOM 1479 O O . ASP A 1 178 ? -4.785 -2.952 -15.011 1.00 97.38 178 ASP A O 1
ATOM 1483 N N . LYS A 1 179 ? -5.806 -2.246 -13.138 1.00 97.06 179 LYS A N 1
ATOM 1484 C CA . LYS A 1 179 ? -5.520 -0.819 -13.360 1.00 97.06 179 LYS A CA 1
ATOM 1485 C C . LYS A 1 179 ? -4.044 -0.493 -13.138 1.00 97.06 179 LYS A C 1
ATOM 1487 O O . LYS A 1 179 ? -3.463 0.194 -13.974 1.00 97.06 179 LYS A O 1
ATOM 1492 N N . LEU A 1 180 ? -3.418 -1.016 -12.082 1.00 97.69 180 LEU A N 1
ATOM 1493 C CA . LEU A 1 180 ? -1.985 -0.822 -11.835 1.00 97.69 180 LEU A CA 1
ATOM 1494 C C . LEU A 1 180 ? -1.126 -1.363 -12.983 1.00 97.69 180 LEU A C 1
ATOM 1496 O O . LEU A 1 180 ? -0.236 -0.663 -13.459 1.00 97.69 180 LEU A O 1
ATOM 1500 N N . ARG A 1 181 ? -1.429 -2.563 -13.493 1.00 97.44 181 ARG A N 1
ATOM 1501 C CA . ARG A 1 181 ? -0.724 -3.145 -14.648 1.00 97.44 181 ARG A CA 1
ATOM 1502 C C . ARG A 1 181 ? -0.869 -2.288 -15.906 1.00 97.44 181 ARG A C 1
ATOM 1504 O O . ARG A 1 181 ? 0.079 -2.177 -16.678 1.00 97.44 181 ARG A O 1
ATOM 1511 N N . ARG A 1 182 ? -2.042 -1.682 -16.141 1.00 95.62 182 ARG A N 1
ATOM 1512 C CA . ARG A 1 182 ? -2.240 -0.745 -17.264 1.00 95.62 182 ARG A CA 1
ATOM 1513 C C . ARG A 1 182 ? -1.421 0.525 -17.075 1.00 95.62 182 ARG A C 1
ATOM 1515 O O . ARG A 1 182 ? -0.692 0.890 -17.989 1.00 95.62 182 ARG A O 1
ATOM 1522 N N . LEU A 1 183 ? -1.466 1.128 -15.889 1.00 94.38 183 LEU A N 1
ATOM 1523 C CA . LEU A 1 183 ? -0.654 2.304 -15.582 1.00 94.38 183 LEU A CA 1
ATOM 1524 C C . LEU A 1 183 ? 0.843 2.018 -15.732 1.00 94.38 183 LEU A C 1
ATOM 1526 O O . LEU A 1 183 ? 1.556 2.821 -16.317 1.00 94.38 183 LEU A O 1
ATOM 1530 N N . LEU A 1 184 ? 1.329 0.850 -15.303 1.00 94.31 184 LEU A N 1
ATOM 1531 C CA . LEU A 1 184 ? 2.735 0.480 -15.488 1.00 94.31 184 LEU A CA 1
ATOM 1532 C C . LEU A 1 184 ? 3.147 0.441 -16.971 1.00 94.31 184 LEU A C 1
ATOM 1534 O O . LEU A 1 184 ? 4.308 0.670 -17.297 1.00 94.31 184 LEU A O 1
ATOM 1538 N N . LYS A 1 185 ? 2.211 0.147 -17.882 1.00 92.94 185 LYS A N 1
ATOM 1539 C CA . LYS A 1 185 ? 2.441 0.208 -19.336 1.00 92.94 185 LYS A CA 1
ATOM 1540 C C . LYS A 1 185 ? 2.391 1.633 -19.885 1.00 92.94 185 LYS A C 1
ATOM 1542 O O . LYS A 1 185 ? 3.066 1.906 -20.869 1.00 92.94 185 LYS A O 1
ATOM 1547 N N . GLU A 1 186 ? 1.602 2.515 -19.277 1.00 91.19 186 GLU A N 1
ATOM 1548 C CA . GLU A 1 186 ? 1.496 3.934 -19.651 1.00 91.19 186 GLU A CA 1
ATOM 1549 C C . GLU A 1 186 ? 2.688 4.762 -19.148 1.00 91.19 186 GLU A C 1
ATOM 1551 O O . GLU A 1 186 ? 3.091 5.718 -19.809 1.00 91.19 186 GLU A O 1
ATOM 1556 N N . TYR A 1 187 ? 3.316 4.334 -18.049 1.00 88.44 187 TYR A N 1
ATOM 1557 C CA . TYR A 1 187 ? 4.530 4.927 -17.482 1.00 88.44 187 TYR A CA 1
ATOM 1558 C C . TYR A 1 187 ? 5.733 3.957 -17.559 1.00 88.44 187 TYR A C 1
ATOM 1560 O O . TYR A 1 187 ? 6.283 3.579 -16.522 1.00 88.44 187 TYR A O 1
ATOM 1568 N N . PRO A 1 188 ? 6.166 3.537 -18.770 1.00 80.69 188 PRO A N 1
ATOM 1569 C CA . PRO A 1 188 ? 7.206 2.517 -18.937 1.00 80.69 188 PRO A CA 1
ATOM 1570 C C . PRO A 1 188 ? 8.620 3.036 -18.648 1.00 80.69 188 PRO A C 1
ATOM 1572 O O . PRO A 1 188 ? 9.526 2.247 -18.403 1.00 80.69 188 PRO A O 1
ATOM 1575 N N . HIS A 1 189 ? 8.819 4.356 -18.664 1.00 78.75 189 HIS A N 1
ATOM 1576 C CA . HIS A 1 189 ? 10.101 5.005 -18.399 1.00 78.75 189 HIS A CA 1
ATOM 1577 C C . HIS A 1 189 ? 10.019 5.816 -17.104 1.00 78.75 189 HIS A C 1
ATOM 1579 O O . HIS A 1 189 ? 8.934 6.290 -16.753 1.00 78.75 189 HIS A O 1
ATOM 1585 N N . PRO A 1 190 ? 11.141 6.008 -16.386 1.00 69.69 190 PRO A N 1
ATOM 1586 C CA . PRO A 1 190 ? 11.186 6.997 -15.320 1.00 69.69 190 PRO A CA 1
ATOM 1587 C C . PRO A 1 190 ? 10.792 8.358 -15.906 1.00 69.69 190 PRO A C 1
ATOM 1589 O O . PRO A 1 190 ? 11.454 8.882 -16.803 1.00 69.69 190 PRO A O 1
ATOM 1592 N N . VAL A 1 191 ? 9.674 8.904 -15.431 1.00 63.62 191 VAL A N 1
ATOM 1593 C CA . VAL A 1 191 ? 9.242 10.261 -15.781 1.00 63.62 191 VAL A CA 1
ATOM 1594 C C . VAL A 1 191 ? 10.338 11.232 -15.328 1.00 63.62 191 VAL A C 1
ATOM 1596 O O . VAL A 1 191 ? 11.046 10.950 -14.356 1.00 63.62 191 VAL A O 1
ATOM 1599 N N . GLU A 1 192 ? 10.508 12.351 -16.044 1.00 57.72 192 GLU A N 1
ATOM 1600 C CA . GLU A 1 192 ? 11.500 13.387 -15.724 1.00 57.72 192 GLU A CA 1
ATOM 1601 C C . GLU A 1 192 ? 11.613 13.636 -14.211 1.00 57.72 192 GLU A C 1
ATOM 1603 O O . GLU A 1 192 ? 10.614 13.595 -13.489 1.00 57.72 192 GLU A O 1
ATOM 1608 N N . LYS A 1 193 ? 12.849 13.873 -13.741 1.00 51.25 193 LYS A N 1
ATOM 1609 C CA . LYS A 1 193 ? 13.242 14.024 -12.327 1.00 51.25 193 LYS A CA 1
ATOM 1610 C C . LYS A 1 193 ? 12.082 14.433 -11.402 1.00 51.25 193 LYS A C 1
ATOM 1612 O O . LYS A 1 193 ? 11.770 15.615 -11.286 1.00 51.25 193 LYS A O 1
ATOM 1617 N N . GLY A 1 194 ? 11.541 13.462 -10.662 1.00 56.34 194 GLY A N 1
ATOM 1618 C CA . GLY A 1 194 ? 10.758 13.728 -9.453 1.00 56.34 194 GLY A CA 1
ATOM 1619 C C . GLY A 1 194 ? 9.332 13.183 -9.400 1.00 56.34 194 GLY A C 1
ATOM 1620 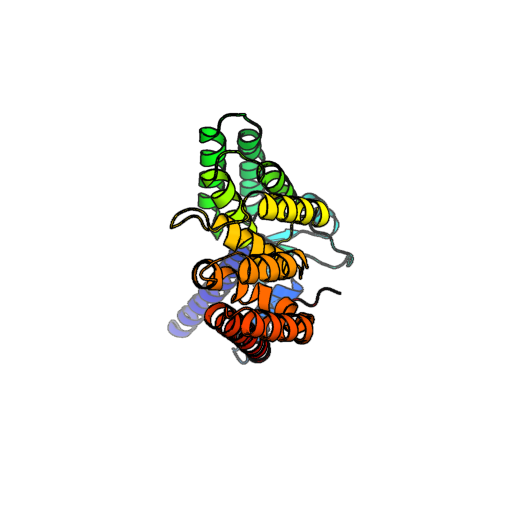O O . GLY A 1 194 ? 8.706 13.360 -8.358 1.00 56.34 194 GLY A O 1
ATOM 1621 N N . SER A 1 195 ? 8.808 12.517 -10.435 1.00 76.81 195 SER A N 1
ATOM 1622 C CA . SER A 1 195 ? 7.478 11.889 -10.343 1.00 76.81 195 SER A CA 1
ATOM 1623 C C . SER A 1 195 ? 7.556 10.447 -9.807 1.00 76.81 195 SER A C 1
ATOM 1625 O O . SER A 1 195 ? 8.115 9.580 -10.478 1.00 76.81 195 SER A O 1
ATOM 1627 N N . PRO A 1 196 ? 6.979 10.144 -8.625 1.00 88.81 196 PRO A N 1
ATOM 1628 C CA . PRO A 1 196 ? 7.046 8.820 -8.002 1.00 88.81 196 PRO A CA 1
ATOM 1629 C C . PRO A 1 196 ? 5.932 7.860 -8.469 1.00 88.81 196 PRO A C 1
ATOM 1631 O O . PRO A 1 196 ? 5.684 6.861 -7.796 1.00 88.81 196 PRO A O 1
ATOM 1634 N N . ILE A 1 197 ? 5.213 8.162 -9.566 1.00 92.00 197 ILE A N 1
ATOM 1635 C CA . ILE A 1 197 ? 4.082 7.341 -10.063 1.00 92.00 197 ILE A CA 1
ATOM 1636 C C . ILE A 1 197 ? 4.511 5.886 -10.219 1.00 92.00 197 ILE A C 1
ATOM 1638 O O . ILE A 1 197 ? 3.920 4.988 -9.620 1.00 92.00 197 ILE A O 1
ATOM 1642 N N . ARG A 1 198 ? 5.571 5.676 -11.002 1.00 92.06 198 ARG A N 1
ATOM 1643 C CA . ARG A 1 198 ? 6.103 4.355 -11.323 1.00 92.06 198 ARG A CA 1
ATOM 1644 C C . ARG A 1 198 ? 6.516 3.593 -10.066 1.00 92.06 198 ARG A C 1
ATOM 1646 O O . ARG A 1 198 ? 6.103 2.448 -9.904 1.00 92.06 198 ARG A O 1
ATOM 1653 N N . SER A 1 199 ? 7.244 4.245 -9.161 1.00 92.94 199 SER A N 1
ATOM 1654 C CA . SER A 1 199 ? 7.668 3.654 -7.891 1.00 92.94 199 SER A CA 1
ATOM 1655 C C . SER A 1 199 ? 6.467 3.170 -7.082 1.00 92.94 199 SER A C 1
ATOM 1657 O O . SER A 1 199 ? 6.426 2.010 -6.688 1.00 92.94 199 SER A O 1
ATOM 1659 N N . TYR A 1 200 ? 5.431 4.004 -6.912 1.00 95.25 200 TYR A N 1
ATOM 1660 C CA . TYR A 1 200 ? 4.216 3.581 -6.211 1.00 95.25 200 TYR A CA 1
ATOM 1661 C C . TYR A 1 200 ? 3.533 2.396 -6.894 1.00 95.25 200 TYR A C 1
ATOM 1663 O O . TYR A 1 200 ? 3.103 1.481 -6.198 1.00 95.25 200 TYR A O 1
ATOM 1671 N N . ILE A 1 201 ? 3.439 2.384 -8.227 1.00 96.44 201 ILE A N 1
ATOM 1672 C CA . ILE A 1 201 ? 2.839 1.264 -8.964 1.00 96.44 201 ILE A CA 1
ATOM 1673 C C . ILE A 1 201 ? 3.628 -0.027 -8.715 1.00 96.44 201 ILE A C 1
ATOM 1675 O O . ILE A 1 201 ? 3.026 -1.033 -8.346 1.00 96.44 201 ILE A O 1
ATOM 1679 N N . ILE A 1 202 ? 4.956 0.006 -8.861 1.00 96.56 202 ILE A N 1
ATOM 1680 C CA . ILE A 1 202 ? 5.831 -1.157 -8.653 1.00 96.56 202 ILE A CA 1
ATOM 1681 C C . ILE A 1 202 ? 5.750 -1.651 -7.208 1.00 96.56 202 ILE A C 1
ATOM 1683 O O . ILE A 1 202 ? 5.630 -2.850 -6.980 1.00 96.56 202 ILE A O 1
ATOM 1687 N N . TRP A 1 203 ? 5.749 -0.752 -6.226 1.00 95.88 203 TRP A N 1
ATOM 1688 C CA . TRP A 1 203 ? 5.640 -1.123 -4.816 1.00 95.88 203 TRP A CA 1
ATOM 1689 C C . TRP A 1 203 ? 4.285 -1.746 -4.474 1.00 95.88 203 TRP A C 1
ATOM 1691 O O . TRP A 1 203 ? 4.233 -2.732 -3.741 1.00 95.88 203 TRP A O 1
ATOM 1701 N N . LEU A 1 204 ? 3.194 -1.196 -5.013 1.00 97.31 204 LEU A N 1
ATOM 1702 C CA . LEU A 1 204 ? 1.845 -1.726 -4.813 1.00 97.31 204 LEU A CA 1
ATOM 1703 C C . LEU A 1 204 ? 1.682 -3.097 -5.481 1.00 97.31 204 LEU A C 1
ATOM 1705 O O . LEU A 1 204 ? 1.154 -4.010 -4.857 1.00 97.31 204 LEU A O 1
ATOM 1709 N N . LEU A 1 205 ? 2.169 -3.267 -6.712 1.00 97.88 205 LEU A N 1
ATOM 1710 C CA . LEU A 1 205 ? 2.183 -4.561 -7.403 1.00 97.88 205 LEU A CA 1
ATOM 1711 C C . LEU A 1 205 ? 3.078 -5.579 -6.679 1.00 97.88 205 LEU A C 1
ATOM 1713 O O . LEU A 1 205 ? 2.671 -6.719 -6.469 1.00 97.88 205 LEU A O 1
ATOM 1717 N N . GLY A 1 206 ? 4.256 -5.150 -6.220 1.00 96.94 206 GLY A N 1
ATOM 1718 C CA . GLY A 1 206 ? 5.182 -5.968 -5.439 1.00 96.94 206 GLY A CA 1
ATOM 1719 C C . GLY A 1 206 ? 4.554 -6.473 -4.142 1.00 96.94 206 GLY A C 1
ATOM 1720 O O . GLY A 1 206 ? 4.640 -7.662 -3.850 1.00 96.94 206 GLY A O 1
ATOM 1721 N N . PHE A 1 207 ? 3.818 -5.617 -3.422 1.00 95.19 207 PHE A N 1
ATOM 1722 C CA . PHE A 1 207 ? 3.074 -6.014 -2.220 1.00 95.19 207 PHE A CA 1
ATOM 1723 C C . PHE A 1 207 ? 2.090 -7.168 -2.482 1.00 95.19 207 PHE A C 1
ATOM 1725 O O . PHE A 1 207 ? 1.887 -8.023 -1.617 1.00 95.19 207 PHE A O 1
ATOM 1732 N N . TYR A 1 208 ? 1.508 -7.225 -3.681 1.00 96.12 208 TYR A N 1
ATOM 1733 C CA . TYR A 1 208 ? 0.628 -8.310 -4.117 1.00 96.12 208 TYR A CA 1
ATOM 1734 C C . TYR A 1 208 ? 1.355 -9.491 -4.780 1.00 96.12 208 TYR A C 1
ATOM 1736 O O . TYR A 1 208 ? 0.699 -10.458 -5.157 1.00 96.12 208 TYR A O 1
ATOM 1744 N N . ASN A 1 209 ? 2.689 -9.466 -4.860 1.00 95.62 209 ASN A N 1
ATOM 1745 C CA . ASN A 1 209 ? 3.517 -10.426 -5.602 1.00 95.62 209 ASN A CA 1
ATOM 1746 C C . ASN A 1 209 ? 3.071 -10.563 -7.069 1.00 95.62 209 ASN A C 1
ATOM 1748 O O . ASN A 1 209 ? 2.916 -11.665 -7.584 1.00 95.62 209 ASN A O 1
ATOM 1752 N N . ASP A 1 210 ? 2.806 -9.433 -7.723 1.00 98.06 210 ASP A N 1
ATOM 1753 C CA . ASP A 1 210 ? 2.383 -9.405 -9.120 1.00 98.06 210 ASP A CA 1
ATOM 1754 C C . ASP A 1 210 ? 3.580 -9.449 -10.081 1.00 98.06 210 ASP A C 1
ATOM 1756 O O . ASP A 1 210 ? 4.428 -8.553 -10.074 1.00 98.06 210 ASP A O 1
ATOM 1760 N N . GLU A 1 211 ? 3.605 -10.461 -10.951 1.00 97.62 211 GLU A N 1
ATOM 1761 C CA . GLU A 1 211 ? 4.686 -10.733 -11.914 1.00 97.62 211 GLU A CA 1
ATOM 1762 C C . GLU A 1 211 ? 5.012 -9.576 -12.861 1.00 97.62 211 GLU A C 1
ATOM 1764 O O . GLU A 1 211 ? 6.140 -9.465 -13.340 1.00 97.62 211 GLU A O 1
ATOM 1769 N N . ALA A 1 212 ? 4.074 -8.648 -13.080 1.00 97.88 212 ALA A N 1
ATOM 1770 C CA . ALA A 1 212 ? 4.320 -7.481 -13.923 1.00 97.88 212 ALA A CA 1
ATOM 1771 C C . ALA A 1 212 ? 5.515 -6.629 -13.442 1.00 97.88 212 ALA A C 1
ATOM 1773 O O . ALA A 1 212 ? 6.081 -5.865 -14.226 1.00 97.88 212 ALA A O 1
ATOM 1774 N N . VAL A 1 213 ? 5.908 -6.744 -12.167 1.00 98.06 213 VAL A N 1
ATOM 1775 C CA . VAL A 1 213 ? 7.129 -6.123 -11.635 1.00 98.06 213 VAL A CA 1
ATOM 1776 C C . VAL A 1 213 ? 8.393 -6.772 -12.203 1.00 98.06 213 VAL A C 1
ATOM 1778 O O . VAL A 1 213 ? 9.327 -6.050 -12.551 1.00 98.06 213 VAL A O 1
ATOM 1781 N N . ILE A 1 214 ? 8.434 -8.105 -12.302 1.00 98.44 214 ILE A N 1
ATOM 1782 C CA . ILE A 1 214 ? 9.583 -8.848 -12.839 1.00 98.44 214 ILE A CA 1
ATOM 1783 C C . ILE A 1 214 ? 9.705 -8.607 -14.337 1.00 98.44 214 ILE A C 1
ATOM 1785 O O . ILE A 1 214 ? 10.785 -8.236 -14.797 1.00 98.44 214 ILE A O 1
ATOM 1789 N N . ASP A 1 215 ? 8.591 -8.701 -15.068 1.00 97.75 215 ASP A N 1
ATOM 1790 C CA . ASP A 1 215 ? 8.542 -8.387 -16.499 1.00 97.75 215 ASP A CA 1
ATOM 1791 C C . ASP A 1 215 ? 9.133 -6.996 -16.768 1.00 97.75 215 ASP A C 1
ATOM 1793 O O . ASP A 1 215 ? 10.015 -6.820 -17.610 1.00 97.75 215 ASP A O 1
ATOM 1797 N N . ARG A 1 216 ? 8.705 -6.000 -15.982 1.00 96.56 216 ARG A N 1
ATOM 1798 C CA . ARG A 1 216 ? 9.186 -4.627 -16.124 1.00 96.56 216 ARG A CA 1
ATOM 1799 C C . ARG A 1 216 ? 10.660 -4.466 -15.738 1.00 96.56 216 ARG A C 1
ATOM 1801 O O . ARG A 1 216 ? 11.363 -3.708 -16.402 1.00 96.56 216 ARG A O 1
ATOM 1808 N N . LEU A 1 217 ? 11.140 -5.157 -14.703 1.00 97.50 217 LEU A N 1
ATOM 1809 C CA . LEU A 1 217 ? 12.557 -5.146 -14.325 1.00 97.50 217 LEU A CA 1
ATOM 1810 C C . LEU A 1 217 ? 13.439 -5.711 -15.447 1.00 97.50 217 LEU A C 1
ATOM 1812 O O . LEU A 1 217 ? 14.493 -5.147 -15.743 1.00 97.50 217 LEU A O 1
ATOM 1816 N N . ILE A 1 218 ? 13.011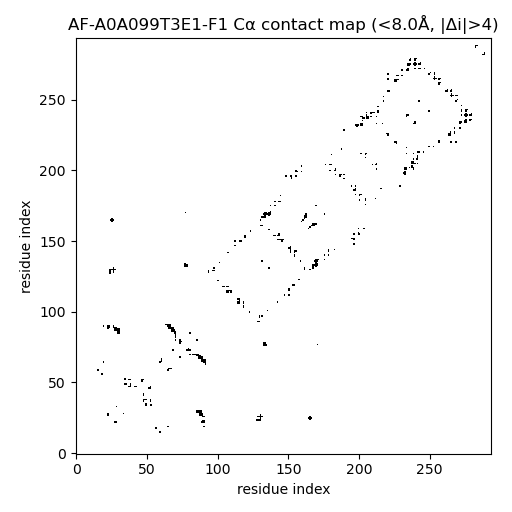 -6.810 -16.072 1.00 97.81 218 ILE A N 1
ATOM 1817 C CA . ILE A 1 218 ? 13.717 -7.424 -17.201 1.00 97.81 218 ILE A CA 1
ATOM 1818 C C . ILE A 1 218 ? 13.767 -6.451 -18.383 1.00 97.81 218 ILE A C 1
ATOM 1820 O O . ILE A 1 218 ? 14.848 -6.234 -18.935 1.00 97.81 218 ILE A O 1
ATOM 1824 N N . GLU A 1 219 ? 12.629 -5.848 -18.745 1.00 96.12 219 GLU A N 1
ATOM 1825 C CA . GLU A 1 219 ? 12.549 -4.836 -19.807 1.00 96.12 219 GLU A CA 1
ATOM 1826 C C . GLU A 1 219 ? 13.494 -3.661 -19.524 1.00 96.12 219 GLU A C 1
ATOM 1828 O O . GLU A 1 219 ? 14.351 -3.350 -20.344 1.00 96.12 219 GLU A O 1
ATOM 1833 N N . ASP A 1 220 ? 13.434 -3.064 -18.333 1.00 95.38 220 ASP A N 1
ATOM 1834 C CA . ASP A 1 220 ? 14.303 -1.941 -17.970 1.00 95.38 220 ASP A CA 1
ATOM 1835 C C . ASP A 1 220 ? 15.791 -2.284 -18.042 1.00 95.38 220 ASP A C 1
ATOM 1837 O O . ASP A 1 220 ? 16.600 -1.480 -18.503 1.00 95.38 220 ASP A O 1
ATOM 1841 N N . ALA A 1 221 ? 16.178 -3.463 -17.555 1.00 96.19 221 ALA A N 1
ATOM 1842 C CA . ALA A 1 221 ? 17.576 -3.871 -17.541 1.00 96.19 221 ALA A CA 1
ATOM 1843 C C . ALA A 1 221 ? 18.135 -4.026 -18.962 1.00 96.19 221 ALA A C 1
ATOM 1845 O O . ALA A 1 221 ? 19.323 -3.762 -19.194 1.00 96.19 221 ALA A O 1
ATOM 1846 N N . LYS A 1 222 ? 17.269 -4.428 -19.902 1.00 95.31 222 LYS A N 1
ATOM 1847 C CA . LYS A 1 222 ? 17.577 -4.604 -21.322 1.00 95.31 222 LYS A CA 1
ATOM 1848 C C . LYS A 1 222 ? 17.451 -3.317 -22.127 1.00 95.31 222 LYS A C 1
ATOM 1850 O O . LYS A 1 222 ? 18.255 -3.131 -23.034 1.00 95.31 222 LYS A O 1
ATOM 1855 N N . ASP A 1 223 ? 16.548 -2.410 -21.785 1.00 93.00 223 ASP A N 1
ATOM 1856 C CA . ASP A 1 223 ? 16.248 -1.244 -22.622 1.00 93.00 223 ASP A CA 1
ATOM 1857 C C . ASP A 1 223 ? 16.933 0.035 -22.135 1.00 93.00 223 ASP A C 1
ATOM 1859 O O . ASP A 1 223 ? 17.359 0.855 -22.949 1.00 93.00 223 ASP A O 1
ATOM 1863 N N . LEU A 1 224 ? 17.103 0.209 -20.820 1.00 90.50 224 LEU A N 1
ATOM 1864 C CA . LEU A 1 224 ? 17.738 1.405 -20.272 1.00 90.50 224 LEU A CA 1
ATOM 1865 C C . LEU A 1 224 ? 19.258 1.352 -20.437 1.00 90.50 224 LEU A C 1
ATOM 1867 O O . LEU A 1 224 ? 19.909 0.344 -20.144 1.00 90.50 224 LEU A O 1
ATOM 1871 N N . ASP A 1 225 ? 19.843 2.495 -20.801 1.00 88.75 225 ASP A N 1
ATOM 1872 C CA . ASP A 1 225 ? 21.298 2.679 -20.788 1.00 88.75 225 ASP A CA 1
ATOM 1873 C C . ASP A 1 225 ? 21.868 2.478 -19.378 1.00 88.75 225 ASP A C 1
ATOM 1875 O O . ASP A 1 225 ? 22.926 1.874 -19.210 1.00 88.75 225 ASP A O 1
ATOM 1879 N N . LEU A 1 226 ? 21.152 2.981 -18.361 1.00 87.56 226 LEU A N 1
ATOM 1880 C CA . LEU A 1 226 ? 21.536 2.904 -16.954 1.00 87.56 226 LEU A CA 1
ATOM 1881 C C . LEU A 1 226 ? 20.330 2.585 -16.060 1.00 87.56 226 LEU A C 1
ATOM 1883 O O . LEU A 1 226 ? 19.507 3.458 -15.752 1.00 87.56 226 LEU A O 1
ATOM 1887 N N . LEU A 1 227 ? 20.293 1.353 -15.546 1.00 91.75 227 LEU A N 1
ATOM 1888 C CA . LEU A 1 227 ? 19.256 0.868 -14.625 1.00 91.75 227 LEU A CA 1
ATOM 1889 C C . LEU A 1 227 ? 19.238 1.623 -13.280 1.00 91.75 227 LEU A C 1
ATOM 1891 O O . LEU A 1 227 ? 18.246 1.597 -12.557 1.00 91.75 227 LEU A O 1
ATOM 1895 N N . ILE A 1 228 ? 20.308 2.356 -12.940 1.00 91.94 228 ILE A N 1
ATOM 1896 C CA . ILE A 1 228 ? 20.402 3.098 -11.669 1.00 91.94 228 ILE A CA 1
ATOM 1897 C C . ILE A 1 228 ? 19.264 4.111 -11.497 1.00 91.94 228 ILE A C 1
ATOM 1899 O O . ILE A 1 228 ? 18.868 4.408 -10.376 1.00 91.94 228 ILE A O 1
ATOM 1903 N N . SER A 1 229 ? 18.718 4.611 -12.608 1.00 88.75 229 SER A N 1
ATOM 1904 C CA . SER A 1 229 ? 17.613 5.573 -12.627 1.00 88.75 229 SER A CA 1
ATOM 1905 C C . SER A 1 229 ? 16.306 5.041 -12.026 1.00 88.75 229 SER A C 1
ATOM 1907 O O . SER A 1 229 ? 15.479 5.842 -11.602 1.00 88.75 229 SER A O 1
ATOM 1909 N N . VAL A 1 230 ? 16.142 3.718 -11.959 1.00 91.88 230 VAL A N 1
ATOM 1910 C CA . VAL A 1 230 ? 14.939 3.018 -11.466 1.00 91.88 230 VAL A CA 1
ATOM 1911 C C . VAL A 1 230 ? 15.270 2.001 -10.368 1.00 91.88 230 VAL A C 1
ATOM 1913 O O . VAL A 1 230 ? 14.425 1.225 -9.940 1.00 91.88 230 VAL A O 1
ATOM 1916 N N . PHE A 1 231 ? 16.510 1.985 -9.877 1.00 93.44 231 PHE A N 1
ATOM 1917 C CA . PHE A 1 231 ? 16.981 0.994 -8.906 1.00 93.44 231 PHE A CA 1
ATOM 1918 C C . PHE A 1 231 ? 16.158 0.970 -7.606 1.00 93.44 231 PHE A C 1
ATOM 1920 O O . PHE A 1 231 ? 15.925 -0.093 -7.023 1.00 93.44 231 PHE A O 1
ATOM 1927 N N . ASP A 1 232 ? 15.697 2.133 -7.146 1.00 92.06 232 ASP A N 1
ATOM 1928 C CA . ASP A 1 232 ? 14.893 2.243 -5.926 1.00 92.06 232 ASP A CA 1
ATOM 1929 C C . ASP A 1 232 ? 13.460 1.714 -6.102 1.00 92.06 232 ASP A C 1
ATOM 1931 O O . ASP A 1 232 ? 12.835 1.321 -5.115 1.00 92.06 232 ASP A O 1
ATOM 1935 N N . ASP A 1 233 ? 12.961 1.606 -7.337 1.00 93.44 233 ASP A N 1
ATOM 1936 C CA . ASP A 1 233 ? 11.650 1.010 -7.603 1.00 93.44 233 ASP A CA 1
ATOM 1937 C C . ASP A 1 233 ? 11.646 -0.479 -7.222 1.00 93.44 233 ASP A C 1
ATOM 1939 O O . ASP A 1 233 ? 10.712 -0.963 -6.584 1.00 93.44 233 ASP A O 1
ATOM 1943 N N . TYR A 1 234 ? 12.724 -1.194 -7.556 1.00 96.06 234 TYR A N 1
ATOM 1944 C CA . TYR A 1 234 ? 12.829 -2.650 -7.400 1.00 96.06 234 TYR A CA 1
ATOM 1945 C C . TYR A 1 234 ? 13.512 -3.098 -6.119 1.00 96.06 234 TYR A C 1
ATOM 1947 O O . TYR A 1 234 ? 13.381 -4.256 -5.724 1.00 96.06 234 TYR A O 1
ATOM 1955 N N . SER A 1 235 ? 14.268 -2.209 -5.478 1.00 94.12 235 SER A N 1
ATOM 1956 C CA . SER A 1 235 ? 15.082 -2.557 -4.314 1.00 94.12 235 SER A CA 1
ATOM 1957 C C . SER A 1 235 ? 14.407 -2.282 -2.965 1.00 94.12 235 SER A C 1
ATOM 1959 O O . SER A 1 235 ? 15.058 -2.309 -1.913 1.00 94.12 235 SER A O 1
ATOM 1961 N N . TYR A 1 236 ? 13.097 -2.033 -3.000 1.00 91.38 236 TYR A N 1
ATOM 1962 C CA . TYR A 1 236 ? 12.258 -1.805 -1.833 1.00 91.38 236 TYR A CA 1
ATOM 1963 C C . TYR A 1 236 ? 11.814 -3.118 -1.166 1.00 91.38 236 TYR A C 1
ATOM 1965 O O . TYR A 1 236 ? 11.978 -4.209 -1.707 1.00 91.38 236 TYR A O 1
ATOM 1973 N N . GLU A 1 237 ? 11.277 -3.044 0.051 1.00 92.62 237 GLU A N 1
ATOM 1974 C CA . GLU A 1 237 ? 10.923 -4.249 0.818 1.00 92.62 237 GLU A CA 1
ATOM 1975 C C . GLU A 1 237 ? 9.725 -5.011 0.232 1.00 92.62 237 GLU A C 1
ATOM 1977 O O . GLU A 1 237 ? 9.694 -6.239 0.287 1.00 92.62 237 GLU A O 1
ATOM 1982 N N . PHE A 1 238 ? 8.780 -4.314 -0.406 1.00 92.81 238 PHE A N 1
ATOM 1983 C CA . PHE A 1 238 ? 7.570 -4.948 -0.946 1.00 92.81 238 PHE A CA 1
ATOM 1984 C C . PHE A 1 238 ? 7.814 -5.784 -2.196 1.00 92.81 238 PHE A C 1
ATOM 1986 O O . PHE A 1 238 ? 7.047 -6.695 -2.465 1.00 92.81 238 PHE A O 1
ATOM 1993 N N . THR A 1 239 ? 8.882 -5.528 -2.944 1.00 96.38 239 THR A N 1
ATOM 1994 C CA . THR A 1 239 ? 9.261 -6.336 -4.113 1.00 96.38 239 THR A CA 1
ATOM 1995 C C . THR A 1 239 ? 10.158 -7.511 -3.726 1.00 96.38 239 THR A C 1
ATOM 1997 O O . THR A 1 239 ? 10.358 -8.420 -4.527 1.00 96.38 239 THR A O 1
ATOM 2000 N N . ALA A 1 240 ? 10.692 -7.528 -2.501 1.00 96.62 240 ALA A N 1
ATOM 2001 C CA . ALA A 1 240 ? 11.762 -8.436 -2.101 1.00 96.62 240 ALA A CA 1
ATOM 2002 C C . ALA A 1 240 ? 11.385 -9.918 -2.224 1.00 96.62 240 ALA A C 1
ATOM 2004 O O . ALA A 1 240 ? 12.185 -10.716 -2.710 1.00 96.62 240 ALA A O 1
ATOM 2005 N N . LYS A 1 241 ? 10.164 -10.286 -1.812 1.00 95.81 241 LYS A N 1
ATOM 2006 C CA . LYS A 1 241 ? 9.684 -11.668 -1.932 1.00 95.81 241 LYS A CA 1
ATOM 2007 C C . LYS A 1 241 ? 9.629 -12.105 -3.394 1.00 95.81 241 LYS A C 1
ATOM 2009 O O . LYS A 1 241 ? 10.218 -13.122 -3.736 1.00 95.81 241 LYS A O 1
ATOM 2014 N N . LEU A 1 242 ? 8.984 -11.305 -4.237 1.00 97.19 242 LEU A N 1
ATOM 2015 C CA . LEU A 1 242 ? 8.836 -11.592 -5.660 1.00 97.19 242 LEU A CA 1
ATOM 2016 C C . LEU A 1 242 ? 10.202 -11.706 -6.364 1.00 97.19 242 LEU A C 1
ATOM 2018 O O . LEU A 1 242 ? 10.444 -12.649 -7.107 1.00 97.19 242 LEU A O 1
ATOM 2022 N N . ILE A 1 243 ? 11.141 -10.805 -6.063 1.00 98.31 243 ILE A N 1
ATOM 2023 C CA . ILE A 1 243 ? 12.513 -10.864 -6.597 1.00 98.31 243 ILE A CA 1
ATOM 2024 C C . ILE A 1 243 ? 13.222 -12.169 -6.205 1.00 98.31 243 ILE A C 1
ATOM 2026 O O . ILE A 1 243 ? 13.926 -12.763 -7.024 1.00 98.31 243 ILE A O 1
ATOM 2030 N N . GLU A 1 244 ? 13.052 -12.629 -4.964 1.00 97.56 244 GLU A N 1
ATOM 2031 C CA . GLU A 1 244 ? 13.654 -13.883 -4.500 1.00 97.56 244 GLU A CA 1
ATOM 2032 C C . GLU A 1 244 ? 12.977 -15.121 -5.105 1.00 97.56 244 GLU A C 1
ATOM 2034 O O . GLU A 1 244 ? 13.661 -16.090 -5.455 1.00 97.56 244 GLU A O 1
ATOM 2039 N N . ASP A 1 245 ? 11.657 -15.081 -5.294 1.00 97.81 245 ASP A N 1
ATOM 2040 C CA . ASP A 1 245 ? 10.907 -16.138 -5.975 1.00 97.81 245 ASP A CA 1
ATOM 2041 C C . ASP A 1 245 ? 11.393 -16.303 -7.440 1.00 97.81 245 ASP A C 1
ATOM 2043 O O . ASP A 1 245 ? 11.465 -17.428 -7.941 1.00 97.81 245 A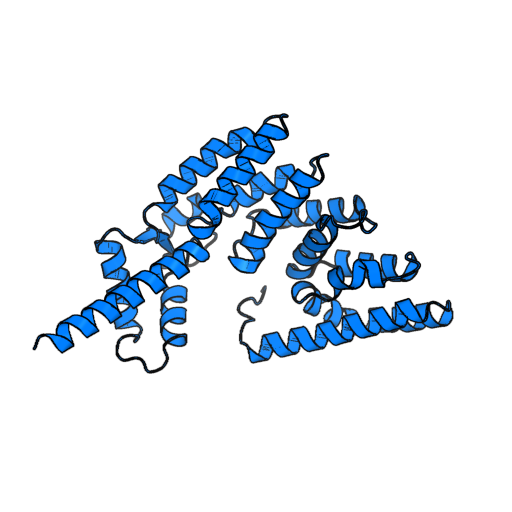SP A O 1
ATOM 2047 N N . HIS A 1 246 ? 11.896 -15.225 -8.064 1.00 98.38 246 HIS A N 1
ATOM 2048 C CA . HIS A 1 246 ? 12.460 -15.189 -9.428 1.00 98.38 246 HIS A CA 1
ATOM 2049 C C . HIS A 1 246 ? 13.997 -15.222 -9.496 1.00 98.38 246 HIS A C 1
ATOM 2051 O O . HIS A 1 246 ? 14.606 -14.938 -10.533 1.00 98.38 246 HIS A O 1
ATOM 2057 N N . ARG A 1 247 ? 14.681 -15.621 -8.418 1.00 97.88 247 ARG A N 1
ATOM 2058 C CA . ARG A 1 247 ? 16.157 -15.586 -8.321 1.00 97.88 247 ARG A CA 1
ATOM 2059 C C . ARG A 1 247 ? 16.915 -16.261 -9.467 1.00 97.88 247 ARG A C 1
ATOM 2061 O O . ARG A 1 247 ? 18.009 -15.813 -9.804 1.00 97.88 247 ARG A O 1
ATOM 2068 N N . THR A 1 248 ? 16.392 -17.357 -10.020 1.00 98.06 248 THR A N 1
ATOM 2069 C CA . THR A 1 248 ? 17.061 -18.106 -11.096 1.00 98.06 248 THR A CA 1
ATOM 2070 C C . THR A 1 248 ? 16.929 -17.386 -12.430 1.00 98.06 248 THR A C 1
ATOM 2072 O O . THR A 1 248 ? 17.908 -17.299 -13.165 1.00 98.06 248 THR A O 1
ATOM 2075 N N . GLU A 1 249 ? 15.750 -16.841 -12.717 1.00 98.44 249 GLU A N 1
ATOM 2076 C CA . GLU A 1 249 ? 15.495 -16.039 -13.912 1.00 98.44 249 GLU A CA 1
ATOM 2077 C C . GLU A 1 249 ? 16.355 -14.774 -13.911 1.00 98.44 249 GLU A C 1
ATOM 2079 O O . GLU A 1 249 ? 17.072 -14.513 -14.874 1.00 98.44 249 GLU A O 1
ATOM 2084 N N . LEU A 1 250 ? 16.388 -14.050 -12.788 1.00 98.50 250 LEU A N 1
ATOM 2085 C CA . LEU A 1 250 ? 17.190 -12.833 -12.662 1.00 98.50 250 LEU A CA 1
ATOM 2086 C C . LEU A 1 250 ? 18.700 -13.113 -12.703 1.00 98.50 250 LEU A C 1
ATOM 2088 O O . LEU A 1 250 ? 19.456 -12.320 -13.255 1.00 98.50 250 LEU A O 1
ATOM 2092 N N . PHE A 1 251 ? 19.156 -14.265 -12.199 1.00 98.44 251 PHE A N 1
ATOM 2093 C CA . PHE A 1 251 ? 20.539 -14.702 -12.414 1.00 98.44 251 PHE A CA 1
ATOM 2094 C C . PHE A 1 251 ? 20.826 -15.019 -13.893 1.00 98.44 251 PHE A C 1
ATOM 2096 O O . PHE A 1 251 ? 21.918 -14.749 -14.391 1.00 98.44 251 PHE A O 1
ATOM 2103 N N . GLY A 1 252 ? 19.856 -15.583 -14.618 1.00 98.56 252 GLY A N 1
ATOM 2104 C CA . GLY A 1 252 ? 19.935 -15.742 -16.071 1.00 98.56 252 GLY A CA 1
ATOM 2105 C C . GLY A 1 252 ? 20.110 -14.394 -16.772 1.00 98.56 252 GLY A C 1
ATOM 2106 O O . GLY A 1 252 ? 21.061 -14.224 -17.534 1.00 98.56 252 GLY A O 1
ATOM 2107 N N . LEU A 1 253 ? 19.270 -13.417 -16.420 1.00 98.56 253 LEU A N 1
ATOM 2108 C CA . LEU A 1 253 ? 19.337 -12.047 -16.931 1.00 98.56 253 LEU A CA 1
ATOM 2109 C C . LEU A 1 253 ? 20.707 -11.393 -16.689 1.00 98.56 253 LEU A C 1
ATOM 2111 O O . LEU A 1 253 ? 21.245 -10.755 -17.589 1.00 98.56 253 LEU A O 1
ATOM 2115 N N . GLU A 1 254 ? 21.312 -11.569 -15.510 1.00 98.38 254 GLU A N 1
ATOM 2116 C CA . GLU A 1 254 ? 22.662 -11.053 -15.225 1.00 98.38 254 GLU A CA 1
ATOM 2117 C C . GLU A 1 254 ? 23.701 -11.546 -16.240 1.00 98.38 254 GLU A C 1
ATOM 2119 O O . GLU A 1 254 ? 24.522 -10.755 -16.717 1.00 98.38 254 GLU A O 1
ATOM 2124 N N . ASN A 1 255 ? 23.658 -12.839 -16.575 1.00 98.31 255 ASN A N 1
ATOM 2125 C CA . ASN A 1 255 ? 24.574 -13.457 -17.532 1.00 98.31 255 ASN A CA 1
ATOM 2126 C C . ASN A 1 255 ? 24.307 -12.980 -18.966 1.00 98.31 255 ASN A C 1
ATOM 2128 O O . ASN A 1 255 ? 25.260 -12.724 -19.704 1.00 98.31 255 ASN A O 1
ATOM 2132 N N . GLU A 1 256 ? 23.035 -12.822 -19.344 1.00 98.38 256 GLU A N 1
ATOM 2133 C CA . GLU A 1 256 ? 22.641 -12.241 -20.635 1.00 98.38 256 GLU A CA 1
ATOM 2134 C C . GLU A 1 256 ? 23.213 -10.826 -20.790 1.00 98.38 256 GLU A C 1
ATOM 2136 O O . GLU A 1 256 ? 23.922 -10.540 -21.755 1.00 98.38 256 GLU A O 1
ATOM 2141 N N . LEU A 1 257 ? 23.015 -9.968 -19.787 1.00 98.19 257 LEU A N 1
ATOM 2142 C CA . LEU A 1 257 ? 23.511 -8.591 -19.797 1.00 98.19 257 LEU A CA 1
ATOM 2143 C C . LEU A 1 257 ? 25.043 -8.521 -19.868 1.00 98.19 257 LEU A C 1
ATOM 2145 O O . LEU A 1 257 ? 25.589 -7.633 -20.522 1.00 98.19 257 LEU A O 1
ATOM 2149 N N . ILE A 1 258 ? 25.761 -9.457 -19.234 1.00 97.81 258 ILE A N 1
ATOM 2150 C CA . ILE A 1 258 ? 27.225 -9.555 -19.361 1.00 97.81 258 ILE A CA 1
ATOM 2151 C C . ILE A 1 258 ? 27.626 -9.887 -20.798 1.00 97.81 258 ILE A C 1
ATOM 2153 O O . ILE A 1 258 ? 28.529 -9.242 -21.336 1.00 97.81 258 ILE A O 1
ATOM 2157 N N . ALA A 1 259 ? 26.964 -10.863 -21.425 1.00 97.44 259 ALA A N 1
ATOM 2158 C CA . ALA A 1 259 ? 27.240 -11.252 -22.806 1.00 97.44 259 ALA A CA 1
ATOM 2159 C C . ALA A 1 259 ? 26.968 -10.106 -23.799 1.00 97.44 259 ALA A C 1
ATOM 2161 O O . ALA A 1 259 ? 27.684 -9.967 -24.790 1.00 97.44 259 ALA A O 1
ATOM 2162 N N . GLU A 1 260 ? 25.991 -9.250 -23.499 1.00 96.38 260 GLU A N 1
ATOM 2163 C CA . GLU A 1 260 ? 25.659 -8.041 -24.264 1.00 96.38 260 GLU A CA 1
ATOM 2164 C C . GLU A 1 260 ? 26.574 -6.837 -23.958 1.00 96.38 260 GLU A C 1
ATOM 2166 O O . GLU A 1 260 ? 26.441 -5.777 -24.569 1.00 96.38 260 GLU A O 1
ATOM 2171 N N . GLY A 1 261 ? 27.513 -6.965 -23.012 1.00 96.81 261 GLY A N 1
ATOM 2172 C CA . GLY A 1 261 ? 28.410 -5.881 -22.598 1.00 96.81 261 GLY A CA 1
ATOM 2173 C C . GLY A 1 261 ? 27.783 -4.857 -21.640 1.00 96.81 261 GLY A C 1
ATOM 2174 O O . GLY A 1 261 ? 28.432 -3.869 -21.290 1.00 96.81 261 GLY A O 1
ATOM 2175 N N . LYS A 1 262 ? 26.562 -5.096 -21.145 1.00 97.06 262 LYS A N 1
ATOM 2176 C CA . LYS A 1 262 ? 25.831 -4.256 -20.177 1.00 97.06 262 LYS A CA 1
ATOM 2177 C C . LYS A 1 262 ? 26.229 -4.552 -18.728 1.00 97.06 262 LYS A C 1
ATOM 2179 O O . LYS A 1 262 ? 25.395 -4.810 -17.858 1.00 97.06 262 LYS A O 1
ATOM 2184 N N . LEU A 1 263 ? 27.530 -4.479 -18.448 1.00 96.62 263 LEU A N 1
ATOM 2185 C CA . LEU A 1 263 ? 28.109 -4.857 -17.151 1.00 96.62 263 LEU A CA 1
ATOM 2186 C C . LEU A 1 263 ? 27.524 -4.069 -15.967 1.00 96.62 263 LEU A C 1
ATOM 2188 O O . LEU A 1 263 ? 27.339 -4.628 -14.889 1.00 96.62 263 LEU A O 1
ATOM 219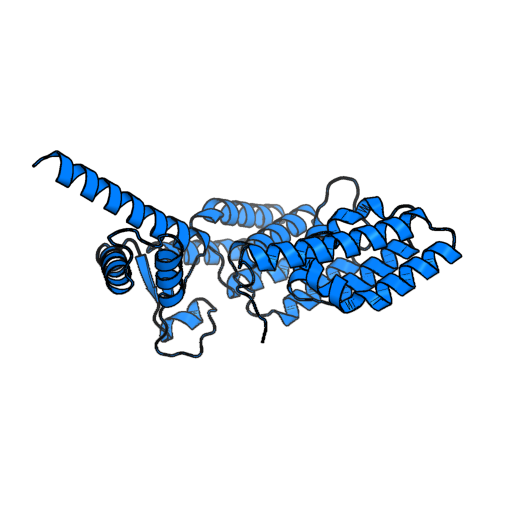2 N N . GLN A 1 264 ? 27.213 -2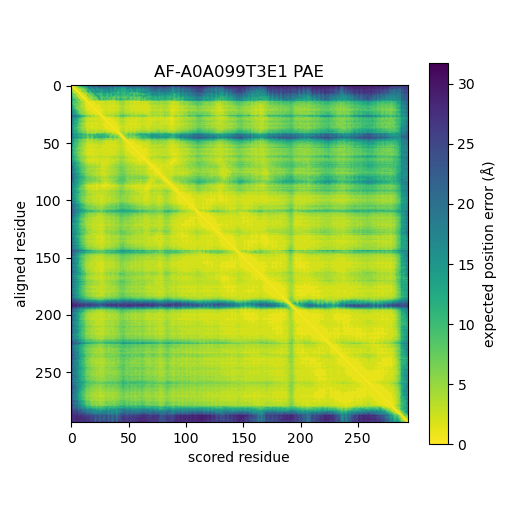.782 -16.159 1.00 96.31 264 GLN A N 1
ATOM 2193 C CA . GLN A 1 264 ? 26.636 -1.947 -15.099 1.00 96.31 264 GLN A CA 1
ATOM 2194 C C . GLN A 1 264 ? 25.213 -2.382 -14.732 1.00 96.31 264 GLN A C 1
ATOM 2196 O O . GLN A 1 264 ? 24.920 -2.537 -13.548 1.00 96.31 264 GLN A O 1
ATOM 2201 N N . ASN A 1 265 ? 24.352 -2.639 -15.722 1.00 97.44 265 ASN A N 1
ATOM 2202 C CA . ASN A 1 265 ? 22.992 -3.119 -15.468 1.00 97.44 265 ASN A CA 1
ATOM 2203 C C . ASN A 1 265 ? 23.010 -4.515 -14.832 1.00 97.44 265 ASN A C 1
ATOM 2205 O O . ASN A 1 265 ? 22.288 -4.735 -13.867 1.00 97.44 265 ASN A O 1
ATOM 2209 N N . SER A 1 266 ? 23.890 -5.417 -15.288 1.00 97.88 266 SER A N 1
ATOM 2210 C CA . SER A 1 266 ? 24.086 -6.731 -14.650 1.00 97.88 266 SER A CA 1
ATOM 2211 C C . SER A 1 266 ? 24.447 -6.596 -13.162 1.00 97.88 266 SER A C 1
ATOM 2213 O O . SER A 1 266 ? 23.800 -7.192 -12.301 1.00 97.88 266 SER A O 1
ATOM 2215 N N . GLY A 1 267 ? 25.407 -5.722 -12.832 1.00 97.81 267 GLY A N 1
ATOM 2216 C CA . GLY A 1 267 ? 25.774 -5.444 -11.441 1.00 97.81 267 GLY A CA 1
ATOM 2217 C C . GLY A 1 267 ? 24.622 -4.873 -10.604 1.00 97.81 267 GLY A C 1
ATOM 2218 O O . GLY A 1 267 ? 24.485 -5.214 -9.431 1.00 97.81 267 GLY A O 1
ATOM 2219 N N . LEU A 1 268 ? 23.761 -4.044 -11.198 1.00 97.88 268 LEU A N 1
ATOM 2220 C CA . LEU A 1 268 ? 22.583 -3.503 -10.516 1.00 97.88 268 LEU A CA 1
ATOM 2221 C C . LEU A 1 268 ? 21.500 -4.561 -10.275 1.00 97.88 268 LEU A C 1
ATOM 2223 O O . LEU A 1 268 ? 20.902 -4.543 -9.203 1.00 97.88 268 LEU A O 1
ATOM 2227 N N . ILE A 1 269 ? 21.289 -5.511 -11.195 1.00 98.38 269 ILE A N 1
ATOM 2228 C CA . ILE A 1 269 ? 20.398 -6.663 -10.960 1.00 98.38 269 ILE A CA 1
ATOM 2229 C C . ILE A 1 269 ? 20.902 -7.503 -9.784 1.00 98.38 269 ILE A C 1
ATOM 2231 O O . ILE A 1 269 ? 20.127 -7.819 -8.876 1.00 98.38 269 ILE A O 1
ATOM 2235 N N . ALA A 1 270 ? 22.206 -7.782 -9.736 1.00 98.25 270 ALA A N 1
ATOM 2236 C CA . ALA A 1 270 ? 22.805 -8.506 -8.620 1.00 98.25 270 ALA A CA 1
ATOM 2237 C C . ALA A 1 270 ? 22.600 -7.770 -7.278 1.00 98.25 270 ALA A C 1
ATOM 2239 O O . ALA A 1 270 ? 22.239 -8.389 -6.272 1.00 98.25 270 ALA A O 1
ATOM 2240 N N . GLU A 1 271 ? 22.765 -6.442 -7.247 1.00 98.25 271 GLU A N 1
ATOM 2241 C CA . GLU A 1 271 ? 22.519 -5.638 -6.041 1.00 98.25 271 GLU A CA 1
ATOM 2242 C C . GLU A 1 271 ? 21.026 -5.559 -5.662 1.00 98.25 271 GLU A C 1
ATOM 2244 O O . GLU A 1 271 ? 20.711 -5.586 -4.471 1.00 98.25 271 GLU A O 1
ATOM 2249 N N . ILE A 1 272 ? 20.095 -5.528 -6.628 1.00 98.31 272 ILE A N 1
ATOM 2250 C CA . ILE A 1 272 ? 18.644 -5.620 -6.363 1.00 98.31 272 ILE A CA 1
ATOM 2251 C C . ILE A 1 272 ? 18.325 -6.942 -5.653 1.00 98.31 272 ILE A C 1
ATOM 2253 O O . ILE A 1 272 ? 17.698 -6.933 -4.592 1.00 98.31 272 ILE A O 1
ATOM 2257 N N . ARG A 1 273 ? 18.811 -8.075 -6.176 1.00 98.12 273 ARG A N 1
ATOM 2258 C CA . ARG A 1 273 ? 18.602 -9.403 -5.567 1.00 98.12 273 ARG A CA 1
ATOM 2259 C C . ARG A 1 273 ? 19.208 -9.500 -4.171 1.00 98.12 273 ARG A C 1
ATOM 2261 O O . ARG A 1 273 ? 18.586 -10.014 -3.244 1.00 98.12 273 ARG A O 1
ATOM 2268 N N . LYS A 1 274 ? 20.413 -8.963 -3.990 1.00 97.88 274 LYS A N 1
ATOM 2269 C CA . LYS A 1 274 ? 21.074 -8.914 -2.682 1.00 97.88 274 LYS A CA 1
ATOM 2270 C C . LYS A 1 274 ? 20.273 -8.095 -1.670 1.00 97.88 274 LYS A C 1
ATOM 2272 O O . LYS A 1 274 ? 20.089 -8.543 -0.540 1.00 97.88 274 LYS A O 1
ATOM 2277 N N . LYS A 1 275 ? 19.760 -6.925 -2.063 1.00 97.12 275 LYS A N 1
ATOM 2278 C CA . LYS A 1 275 ? 18.872 -6.124 -1.210 1.00 97.12 275 LYS A CA 1
ATOM 2279 C C . LYS A 1 275 ? 17.571 -6.857 -0.887 1.00 97.12 275 LYS A C 1
ATOM 2281 O O . LYS A 1 275 ? 17.130 -6.781 0.255 1.00 97.12 275 LYS A O 1
ATOM 2286 N N . ALA A 1 276 ? 16.990 -7.588 -1.838 1.00 97.06 276 ALA A N 1
ATOM 2287 C CA . ALA A 1 276 ? 15.804 -8.405 -1.592 1.00 97.06 276 ALA A CA 1
ATOM 2288 C C . ALA A 1 276 ? 16.052 -9.448 -0.487 1.00 97.06 276 ALA A C 1
ATOM 2290 O O . ALA A 1 276 ? 15.280 -9.516 0.469 1.00 97.06 276 ALA A O 1
ATOM 2291 N N . LEU A 1 277 ? 17.179 -10.168 -0.536 1.00 95.81 277 LEU A N 1
ATOM 2292 C CA . LEU A 1 277 ? 17.585 -11.089 0.533 1.00 95.81 277 LEU A CA 1
ATOM 2293 C C . LEU A 1 277 ? 17.715 -10.380 1.889 1.00 95.81 277 LEU A C 1
ATOM 2295 O O . LEU A 1 277 ? 17.134 -10.831 2.874 1.00 95.81 277 LEU A O 1
ATOM 2299 N N . THR A 1 278 ? 18.409 -9.237 1.937 1.00 94.81 278 THR A N 1
ATOM 2300 C CA . THR A 1 278 ? 18.556 -8.447 3.173 1.00 94.81 278 THR A CA 1
ATOM 2301 C C . THR A 1 278 ? 17.212 -7.967 3.723 1.00 94.81 278 THR A C 1
ATOM 2303 O O . THR A 1 278 ? 16.999 -7.985 4.934 1.00 94.81 278 THR A O 1
ATOM 2306 N N . ASN A 1 279 ? 16.296 -7.525 2.859 1.00 92.69 279 ASN A N 1
ATOM 2307 C CA . ASN A 1 279 ? 14.968 -7.087 3.280 1.00 92.69 279 ASN A CA 1
ATOM 2308 C C . ASN A 1 279 ? 14.188 -8.262 3.883 1.00 92.69 279 ASN A C 1
ATOM 2310 O O . ASN A 1 279 ? 13.673 -8.124 4.986 1.00 92.69 279 ASN A O 1
ATOM 2314 N N . LEU A 1 280 ? 14.200 -9.437 3.243 1.00 91.75 280 LEU A N 1
ATOM 2315 C CA . LEU A 1 280 ? 13.541 -10.644 3.758 1.00 91.75 280 LEU A CA 1
ATOM 2316 C C . LEU A 1 280 ? 14.131 -11.153 5.083 1.00 91.75 280 LEU A C 1
ATOM 2318 O O . LEU A 1 280 ? 13.408 -11.748 5.881 1.00 91.75 280 LEU A O 1
ATOM 2322 N N . GLU A 1 281 ? 15.430 -10.962 5.321 1.00 88.00 281 GLU A N 1
ATOM 2323 C CA . GLU A 1 281 ? 16.071 -11.278 6.603 1.00 88.00 281 GLU A CA 1
ATOM 2324 C C . GLU A 1 281 ? 15.592 -10.341 7.714 1.00 88.00 281 GLU A C 1
ATOM 2326 O O . GLU A 1 281 ? 15.163 -10.818 8.766 1.00 88.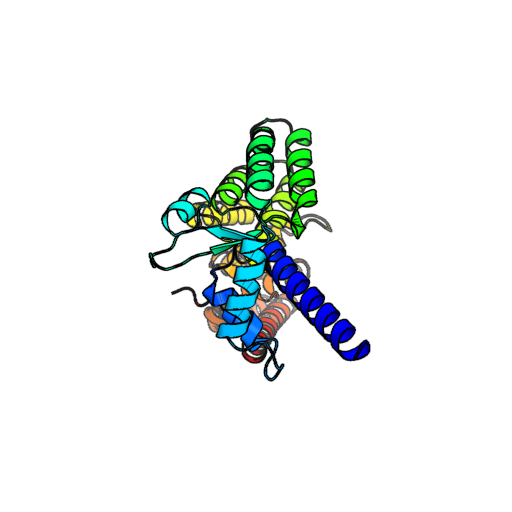00 281 GLU A O 1
ATOM 2331 N N . LYS A 1 282 ? 15.552 -9.027 7.458 1.00 80.75 282 LYS A N 1
ATOM 2332 C CA . LYS A 1 282 ? 15.024 -8.044 8.418 1.00 80.75 282 LYS A CA 1
ATOM 2333 C C . LYS A 1 282 ? 13.580 -8.346 8.806 1.00 80.75 282 LYS A C 1
ATOM 2335 O O . LYS A 1 282 ? 13.273 -8.342 9.993 1.00 80.75 282 LYS A O 1
ATOM 2340 N N . THR A 1 283 ? 12.735 -8.696 7.832 1.00 67.81 283 THR A N 1
ATOM 2341 C CA . THR A 1 283 ? 11.318 -9.017 8.079 1.00 67.81 283 THR A CA 1
ATOM 2342 C C . THR A 1 283 ? 11.113 -10.307 8.897 1.00 67.81 283 THR A C 1
ATOM 2344 O O . THR A 1 283 ? 10.013 -10.594 9.374 1.00 67.81 283 THR A O 1
ATOM 2347 N N . LYS A 1 284 ? 12.145 -11.156 9.023 1.00 65.50 284 LYS A N 1
ATOM 2348 C CA . LYS A 1 284 ? 12.123 -12.336 9.906 1.00 65.50 284 LYS A CA 1
ATOM 2349 C C . LYS A 1 284 ? 12.555 -11.989 11.329 1.00 65.50 284 LYS A C 1
ATOM 2351 O O . LYS A 1 284 ? 12.062 -12.612 12.266 1.00 65.50 284 LYS A O 1
ATOM 2356 N N . GLU A 1 285 ? 13.471 -11.037 11.486 1.00 54.88 285 GLU A N 1
ATOM 2357 C CA . GLU A 1 285 ? 14.007 -10.609 12.784 1.00 54.88 285 GLU A CA 1
ATOM 2358 C C . GLU A 1 285 ? 13.057 -9.674 13.542 1.00 54.88 285 GLU A C 1
ATOM 2360 O O . GLU A 1 285 ? 12.961 -9.754 14.765 1.00 54.88 285 GLU A O 1
ATOM 2365 N N . ASP A 1 286 ? 12.331 -8.815 12.829 1.00 52.28 286 ASP A N 1
ATOM 2366 C CA . ASP A 1 286 ? 11.390 -7.846 13.405 1.00 52.28 286 ASP A CA 1
ATOM 2367 C C . ASP A 1 286 ? 9.986 -8.426 13.684 1.00 52.28 286 ASP A C 1
ATOM 2369 O O . ASP A 1 286 ? 9.143 -7.753 14.278 1.00 52.28 286 ASP A O 1
ATOM 2373 N N . GLY A 1 287 ? 9.716 -9.668 13.260 1.00 43.88 287 GLY A N 1
ATOM 2374 C CA . GLY A 1 287 ? 8.398 -10.299 13.364 1.00 43.88 287 GLY A CA 1
ATOM 2375 C C . GLY A 1 287 ? 7.301 -9.609 12.539 1.00 43.88 287 GLY A C 1
ATOM 2376 O O . GLY A 1 287 ? 6.120 -9.902 12.737 1.00 43.88 287 GLY A O 1
ATOM 2377 N N . SER A 1 288 ? 7.652 -8.708 11.615 1.00 44.59 288 SER A N 1
ATOM 2378 C CA . SER A 1 288 ? 6.703 -7.870 10.871 1.00 44.59 288 SER A CA 1
ATOM 2379 C C . SER A 1 288 ? 5.988 -8.606 9.728 1.00 44.59 288 SER A C 1
ATOM 2381 O O . SER A 1 288 ? 5.021 -8.077 9.169 1.00 44.59 288 SER A O 1
ATOM 2383 N N . TRP A 1 289 ? 6.324 -9.882 9.470 1.00 40.28 289 TRP A N 1
ATOM 2384 C CA . TRP A 1 289 ? 5.486 -10.829 8.712 1.00 40.28 289 TRP A CA 1
ATOM 2385 C C . TRP A 1 289 ? 4.205 -11.206 9.487 1.00 40.28 289 TRP A C 1
ATOM 2387 O O . TRP A 1 289 ? 3.967 -12.357 9.850 1.00 40.28 289 TRP A O 1
ATOM 2397 N N . SER A 1 290 ? 3.315 -10.233 9.682 1.00 32.00 290 SER A N 1
ATOM 2398 C CA . SER A 1 290 ? 1.910 -10.469 10.041 1.00 32.00 290 SER A CA 1
ATOM 2399 C C . SER A 1 290 ? 0.995 -10.511 8.809 1.00 32.00 290 SER A C 1
ATOM 2401 O O . SER A 1 290 ? -0.196 -10.210 8.899 1.00 32.00 290 SER A O 1
ATOM 2403 N N . TYR A 1 291 ? 1.527 -10.912 7.650 1.00 40.72 291 TYR A N 1
ATOM 2404 C CA . TYR A 1 291 ? 0.716 -11.129 6.457 1.00 40.72 291 TYR A CA 1
ATOM 2405 C C . TYR A 1 291 ? 1.187 -12.338 5.650 1.00 40.72 291 TYR A C 1
ATOM 2407 O O . TYR A 1 291 ? 1.947 -12.203 4.705 1.00 40.72 291 TYR A O 1
ATOM 2415 N N . ARG A 1 292 ? 0.713 -13.537 6.010 1.00 30.31 292 ARG A N 1
ATOM 2416 C CA . ARG A 1 292 ? 0.618 -14.650 5.056 1.00 30.31 292 ARG A CA 1
ATOM 2417 C C . ARG A 1 292 ? -0.638 -14.406 4.213 1.00 30.31 292 ARG A C 1
ATOM 2419 O O . ARG A 1 292 ? -1.719 -14.450 4.798 1.00 30.31 292 ARG A O 1
ATOM 2426 N N . PRO A 1 293 ? -0.543 -14.139 2.900 1.00 33.62 293 PRO A N 1
ATOM 2427 C CA . PRO A 1 293 ? -1.647 -14.496 2.030 1.00 33.62 293 PRO A CA 1
ATOM 2428 C C . PRO A 1 293 ? -1.736 -16.026 2.065 1.00 33.62 293 PRO A C 1
ATOM 2430 O O . PRO A 1 293 ? -0.744 -16.708 1.789 1.00 33.62 293 PRO A O 1
ATOM 2433 N N . GLU A 1 294 ? -2.872 -16.534 2.538 1.00 32.16 294 GLU A N 1
ATOM 2434 C CA . GLU A 1 294 ? -3.323 -17.884 2.186 1.00 32.16 294 GLU A CA 1
ATOM 2435 C C . GLU A 1 294 ? -3.543 -17.975 0.674 1.00 32.16 294 GLU A C 1
ATOM 2437 O O . GLU A 1 294 ? -3.994 -16.961 0.088 1.00 32.16 294 GLU A O 1
#

Solvent-accessible surface area (backbone atoms only — not comparable to full-atom values): 16088 Å² total; per-residue (Å²): 125,68,66,69,56,50,54,58,48,51,59,48,51,51,53,55,48,52,54,51,52,52,28,18,52,43,24,65,38,49,48,68,59,54,44,49,49,53,32,65,76,38,73,86,49,93,67,35,50,64,72,46,40,51,52,51,54,52,48,38,36,75,70,58,55,29,41,73,42,47,50,90,53,29,60,86,51,49,48,89,78,84,61,76,83,47,40,31,33,27,48,50,61,42,64,63,51,47,54,51,53,61,58,44,50,61,39,54,79,45,96,43,65,72,47,32,49,51,41,53,51,54,54,57,73,38,51,68,65,42,51,80,38,16,57,56,42,44,56,53,58,69,54,57,80,48,92,46,64,68,57,28,38,52,49,49,53,52,50,47,48,35,39,69,78,31,67,42,59,48,68,54,54,67,62,50,52,56,49,44,57,50,49,51,65,75,47,74,58,85,56,74,95,82,59,60,50,56,40,51,44,39,36,56,36,16,64,68,58,40,64,71,46,56,57,48,51,53,49,41,52,72,70,41,94,58,37,76,82,54,44,71,43,58,43,35,66,43,27,12,63,49,50,58,78,39,46,67,60,54,54,48,48,31,54,51,28,46,76,73,66,38,52,69,36,22,52,49,52,53,50,32,50,52,39,15,53,53,40,57,50,50,40,63,76,70,61,69,69,81,69,79,84,128

Foldseek 3Di:
DVPVVVVVVVVLVVLLVVLQQVQQQLAKAWPVVSLVVQCVVDPPDDQSDSVSNVVSVVVCCVVQQKHKDAPVCCVVLVDDDDDNRIIMIHGNCAVVVQVVLVVLLVQCPDPDPVSLVVSLVSCVVSNSRHAHGLQRLVSLLVCCPPPDLVSNLSSLVNQCSCCPVNVHHRSCNVSSLVSLLVVCVVCLDPDPPDRCNNLSSLLVCLLVLHCSNVVSLLVCLVPPLACVSCLNSLLDLSNLVSLQVCVVVLLVSLVVCVVVVVNRSSVSSVVSNVSSVVSVVVCVVVVVPPDDDD

InterPro domains:
  IPR016024 Armadillo-type fold [SSF48371] (92-224)

Organism: Methanococcoides methylutens (NCBI:txid2226)

Radius of gyration: 22.62 Å; Cα contacts (8 Å, |Δi|>4): 314; chains: 1; bounding box: 52×39×74 Å

Nearest PDB structures (foldseek):
  9c59-assembly1_B  TM=3.618E-01  e=5.067E-02  Homo sapiens
  8rbx-assembly1_d  TM=5.084E-01  e=4.155E-01  Homo sapiens
  5nr4-assembly2_B  TM=4.215E-01  e=2.490E+00  Homo sapiens
  5nr4-assembly1_A  TM=3.232E-01  e=3.726E+00  Homo sapiens
  7zjs-assembly1_A  TM=3.021E-01  e=3.115E+00  Homo sapiens